Protein AF-A0A929WBA2-F1 (afdb_monomer_lite)

Secondary structure (DSSP, 8-state):
---------------PPP--SHHHHTTS-SSEEEEE-SGGG--SEEEEEEEEETTEEEEEEEEEEEETTEEEEEEEE---SS-TT-SEESS--GGGEEEEEE-TTS-EEEEETTT-PEEE--SSTTB-EEETTSS----BEEEE---STT----EEEEEEEEPSS-EEEEEEEEEEETTEEEEEEE---GGGPPPTTEEPPEEEEEEPPPEEEEEE-TTSEEEE--SS-EEPPTT-EEEEEEEETTTTEEEEEEEESEEPTT--EEEE-SSEEEEEE-

Foldseek 3Di:
DDDDDDDDDDDDDPPPPDPPDVVVVVQFQAFKWAWDFDPVVDDFAKKWWWDDDPPWIWTFFDDWDDFPNATFTDIDTQDDPDDPPPSIRGGDDQRRMWGWDADPVGWIWTARRPQRWTWADDPDAFHTHTDSPNPGTFTWDKDFQDDPDPDPGGIFTWGWDDDPPDIFIWTWWQADPPRGGHTGTHGADPPRHHDPRTHHIIMTGGDRFDKDKDFQAQVQKDKDAAQAKKFADPFKWKWDWDAPPVVRDTDTDTPGGIHHGGGITMMGGHGDMTMIGD

Sequence (278 aa):
MRTLVSILMTILGILSPALSSQAQEADRFPGEFKEIHSIDDFTEGYYIICCQLGEHMAALCTPFKQANNKERGGIENISDKLSISSHRITDPKKNTVWKVERTSDGKFTLQNEQNKVYIATTTEDNSLKGDQTGNKKEMFVLKVYPTGNGQESSFTLQTTISKVKESEDLWLVYHTDKNIKTFVLTTLGKRGRTKRGTHSPRFFKLVAPETNQLTISSVKCATFYSEKAMKLPAGLTAHVGEVDAQHGVVHLKAIGSVIPANTAVIITGEPGTYTLTA

Radius of gyration: 26.75 Å; chains: 1; bounding box: 60×82×83 Å

Structure (mmCIF, N/CA/C/O backbone):
data_AF-A0A929WBA2-F1
#
_entry.id   AF-A0A929WBA2-F1
#
loop_
_atom_site.group_PDB
_atom_site.id
_atom_site.type_symbol
_atom_site.label_atom_id
_atom_site.label_alt_id
_atom_site.label_comp_id
_atom_site.label_asym_id
_atom_site.label_entity_id
_atom_site.label_seq_id
_atom_site.pdbx_PDB_ins_code
_atom_site.Cartn_x
_atom_site.Cartn_y
_atom_site.Cartn_z
_atom_site.occupancy
_atom_site.B_iso_or_equiv
_atom_site.auth_seq_id
_atom_site.auth_comp_id
_atom_site.auth_asym_id
_atom_site.auth_atom_id
_atom_site.pdbx_PDB_model_num
ATOM 1 N N . MET A 1 1 ? -34.076 59.021 23.351 1.00 43.97 1 MET A N 1
ATOM 2 C CA . MET A 1 1 ? -32.935 59.416 22.496 1.00 43.97 1 MET A CA 1
ATOM 3 C C . MET A 1 1 ? -31.880 60.097 23.358 1.00 43.97 1 MET A C 1
ATOM 5 O O . MET A 1 1 ? -32.105 61.228 23.762 1.00 43.97 1 MET A O 1
ATOM 9 N N . ARG A 1 2 ? -30.780 59.406 23.672 1.00 30.47 2 ARG A N 1
ATOM 10 C CA . ARG A 1 2 ? -29.395 59.914 23.627 1.00 30.47 2 ARG A CA 1
ATOM 11 C C . ARG A 1 2 ? -28.452 58.815 24.121 1.00 30.47 2 ARG A C 1
ATOM 13 O O . ARG A 1 2 ? -28.551 58.328 25.238 1.00 30.47 2 ARG A O 1
ATOM 20 N N . THR A 1 3 ? -27.629 58.405 23.175 1.00 38.53 3 THR A N 1
ATOM 21 C CA . THR A 1 3 ? -26.485 57.505 23.204 1.00 38.53 3 THR A CA 1
ATOM 22 C C . THR A 1 3 ? -25.453 57.912 24.250 1.00 38.53 3 THR A C 1
ATOM 24 O O . THR A 1 3 ? -25.179 59.098 24.405 1.00 38.53 3 THR A O 1
ATOM 27 N N . LEU A 1 4 ? -24.803 56.919 24.859 1.00 27.83 4 LEU A N 1
ATOM 28 C CA . LEU A 1 4 ? -23.399 56.998 25.263 1.00 27.83 4 LEU A CA 1
ATOM 29 C C . LEU A 1 4 ? -22.826 55.577 25.267 1.00 27.83 4 LEU A C 1
ATOM 31 O O . LEU A 1 4 ? -22.953 54.817 26.219 1.00 27.83 4 LEU A O 1
ATOM 35 N N . VAL A 1 5 ? -22.285 55.221 24.104 1.00 36.59 5 VAL A N 1
ATOM 36 C CA . VAL A 1 5 ? -21.441 54.055 23.859 1.00 36.59 5 VAL A CA 1
ATOM 37 C C . VAL A 1 5 ? -20.009 54.561 23.859 1.00 36.59 5 VAL A C 1
ATOM 39 O O . VAL A 1 5 ? -19.663 55.372 23.001 1.00 36.59 5 VAL A O 1
ATOM 42 N N . SER A 1 6 ? -19.200 54.081 24.798 1.00 31.92 6 SER A N 1
ATOM 43 C CA . SER A 1 6 ? -17.734 54.156 24.790 1.00 31.92 6 SER A CA 1
ATOM 44 C C . SER A 1 6 ? -17.203 53.555 26.099 1.00 31.92 6 SER A C 1
ATOM 46 O O . SER A 1 6 ? -17.816 53.766 27.134 1.00 31.92 6 SER A O 1
ATOM 48 N N . ILE A 1 7 ? -16.100 52.815 26.222 1.00 33.66 7 ILE A N 1
ATOM 49 C CA . ILE A 1 7 ? -15.016 52.285 25.376 1.00 33.66 7 ILE A CA 1
ATOM 50 C C . ILE A 1 7 ? -14.342 51.229 26.285 1.00 33.66 7 ILE A C 1
ATOM 52 O O . ILE A 1 7 ? -14.142 51.534 27.456 1.00 33.66 7 ILE A O 1
ATOM 56 N N . LEU A 1 8 ? -13.931 50.060 25.778 1.00 24.86 8 LEU A N 1
ATOM 57 C CA . LEU A 1 8 ? -12.565 49.537 25.986 1.00 24.86 8 LEU A CA 1
ATOM 58 C C . LEU A 1 8 ? -12.356 48.266 25.151 1.00 24.86 8 LEU A C 1
ATOM 60 O O . LEU A 1 8 ? -12.898 47.202 25.442 1.00 24.86 8 LEU A O 1
ATOM 64 N N . MET A 1 9 ? -11.538 48.392 24.107 1.00 33.53 9 MET A N 1
ATOM 65 C CA . MET A 1 9 ? -10.777 47.266 23.591 1.00 33.53 9 MET A CA 1
ATOM 66 C C . MET A 1 9 ? -9.722 46.888 24.629 1.00 33.53 9 MET A C 1
ATOM 68 O O . MET A 1 9 ? -8.869 47.712 24.949 1.00 33.53 9 MET A O 1
ATOM 72 N N . THR A 1 10 ? -9.724 45.628 25.053 1.00 30.36 10 THR A N 1
ATOM 73 C CA . THR A 1 10 ? -8.519 44.984 25.575 1.00 30.36 10 THR A CA 1
ATOM 74 C C . THR A 1 10 ? -8.384 43.633 24.895 1.00 30.36 10 THR A C 1
ATOM 76 O O . THR A 1 10 ? -9.148 42.703 25.139 1.00 30.36 10 THR A O 1
ATOM 79 N N . ILE A 1 11 ? -7.412 43.562 23.992 1.00 38.22 11 ILE A N 1
ATOM 80 C CA . ILE A 1 11 ? -6.850 42.328 23.457 1.00 38.22 11 ILE A CA 1
ATOM 81 C C . ILE A 1 11 ? -6.241 41.576 24.645 1.00 38.22 11 ILE A C 1
ATOM 83 O O . ILE A 1 11 ? -5.276 42.054 25.237 1.00 38.22 11 ILE A O 1
ATOM 87 N N . LEU A 1 12 ? -6.786 40.413 25.003 1.00 26.70 12 LEU A N 1
ATOM 88 C CA . LEU A 1 12 ? -6.069 39.440 25.822 1.00 26.70 12 LEU A CA 1
ATOM 89 C C . LEU A 1 12 ? -6.512 38.028 25.443 1.00 26.70 12 LEU A C 1
ATOM 91 O O . LEU A 1 12 ? -7.699 37.748 25.296 1.00 26.70 12 LEU A O 1
ATOM 95 N N . GLY A 1 13 ? -5.516 37.187 25.183 1.00 31.03 13 GLY A N 1
ATOM 96 C CA . GLY A 1 13 ? -5.635 35.963 24.412 1.00 31.03 13 GLY A CA 1
ATOM 97 C C . GLY A 1 13 ? -6.654 34.973 24.954 1.00 31.03 13 GLY A C 1
ATOM 98 O O . GLY A 1 13 ? -6.544 34.490 26.079 1.00 31.03 13 GLY A O 1
ATOM 99 N N . ILE A 1 14 ? -7.545 34.540 24.065 1.00 31.64 14 ILE A N 1
ATOM 100 C CA . ILE A 1 14 ? -7.977 33.150 24.090 1.00 31.64 14 ILE A CA 1
ATOM 101 C C . ILE A 1 14 ? -6.757 32.362 23.614 1.00 31.64 14 ILE A C 1
ATOM 103 O O . ILE A 1 14 ? -6.549 32.151 22.418 1.00 31.64 14 ILE A O 1
ATOM 107 N N . LEU A 1 15 ? -5.902 31.988 24.572 1.00 26.69 15 LEU A N 1
ATOM 108 C CA . LEU A 1 15 ? -5.117 30.772 24.448 1.00 26.69 15 LEU A CA 1
ATOM 109 C C . LEU A 1 15 ? -6.109 29.700 24.010 1.00 26.69 15 LEU A C 1
ATOM 111 O O . LEU A 1 15 ? -6.959 29.275 24.789 1.00 26.69 15 LEU A O 1
ATOM 115 N N . SER A 1 16 ? -6.034 29.324 22.737 1.00 29.11 16 SER A N 1
ATOM 116 C CA . SER A 1 16 ? -6.613 28.069 22.293 1.00 29.11 16 SER A CA 1
ATOM 117 C C . SER A 1 16 ? -6.007 27.000 23.201 1.00 29.11 16 SER A C 1
ATOM 119 O O . SER A 1 16 ? -4.777 26.870 23.205 1.00 29.11 16 SER A O 1
ATOM 121 N N . PRO A 1 17 ? -6.794 26.275 24.016 1.00 34.12 17 PRO A N 1
ATOM 122 C CA . PRO A 1 17 ? -6.273 25.069 24.624 1.00 34.12 17 PRO A CA 1
ATOM 123 C C . PRO A 1 17 ? -5.816 24.182 23.471 1.00 34.12 17 PRO A C 1
ATOM 125 O O . PRO A 1 17 ? -6.528 23.986 22.485 1.00 34.12 17 PRO A O 1
ATOM 128 N N . ALA A 1 18 ? -4.555 23.783 23.557 1.00 30.61 18 ALA A N 1
ATOM 129 C CA . ALA A 1 18 ? -3.805 23.184 22.482 1.00 30.61 18 ALA A CA 1
ATOM 130 C C . ALA A 1 18 ? -4.584 22.039 21.812 1.00 30.61 18 ALA A C 1
ATOM 132 O O . ALA A 1 18 ? -4.854 21.007 22.424 1.00 30.61 18 ALA A O 1
ATOM 133 N N . LEU A 1 19 ? -4.860 22.193 20.514 1.00 33.84 19 LEU A N 1
ATOM 134 C CA . LEU A 1 19 ? -5.028 21.084 19.574 1.00 33.84 19 LEU A CA 1
ATOM 135 C C . LEU A 1 19 ? -3.662 20.389 19.439 1.00 33.84 19 LEU A C 1
ATOM 137 O O . LEU A 1 19 ? -2.968 20.510 18.439 1.00 33.84 19 LEU A O 1
ATOM 141 N N . SER A 1 20 ? -3.217 19.731 20.506 1.00 45.12 20 SER A N 1
ATOM 142 C CA . SER A 1 20 ? -1.900 19.099 20.597 1.00 45.12 20 SER A CA 1
ATOM 143 C C . SER A 1 20 ? -2.030 17.738 21.271 1.00 45.12 20 SER A C 1
ATOM 145 O O . SER A 1 20 ? -1.473 17.493 22.336 1.00 45.12 20 SER A O 1
ATOM 147 N N . SER A 1 21 ? -2.811 16.868 20.634 1.00 32.44 21 SER A N 1
ATOM 148 C CA . SER A 1 21 ? -2.613 15.409 20.641 1.00 32.44 21 SER A CA 1
ATOM 149 C C . SER A 1 21 ? -3.509 14.739 19.592 1.00 32.44 21 SER A C 1
ATOM 151 O O . SER A 1 21 ? -3.053 13.845 18.889 1.00 32.44 21 SER A O 1
ATOM 153 N N . GLN A 1 22 ? -4.738 15.234 19.379 1.00 33.66 22 GLN A N 1
ATOM 154 C CA . GLN A 1 22 ? -5.672 14.653 18.395 1.00 33.66 22 GLN A CA 1
ATOM 155 C C . GLN A 1 22 ? -5.304 14.938 16.930 1.00 33.66 22 GLN A C 1
ATOM 157 O O . GLN A 1 22 ? -5.536 14.099 16.065 1.00 33.66 22 GLN A O 1
ATOM 162 N N . ALA A 1 23 ? -4.666 16.074 16.631 1.00 31.91 23 ALA A N 1
ATOM 163 C CA . ALA A 1 23 ? -4.159 16.346 15.280 1.00 31.91 23 ALA A CA 1
ATOM 164 C C . ALA A 1 23 ? -3.010 15.396 14.878 1.00 31.91 23 ALA A C 1
ATOM 166 O O . ALA A 1 23 ? -2.756 15.208 13.695 1.00 31.91 23 ALA A O 1
ATOM 167 N N . GLN A 1 24 ? -2.347 14.767 15.856 1.00 35.12 24 GLN A N 1
ATOM 168 C CA . GLN A 1 24 ? -1.275 13.795 15.630 1.00 35.12 24 GLN A CA 1
ATOM 169 C C . GLN A 1 24 ? -1.813 12.381 15.342 1.00 35.12 24 GLN A C 1
ATOM 171 O O . GLN A 1 24 ? -1.134 11.593 14.690 1.00 35.12 24 GLN A O 1
ATOM 176 N N . GLU A 1 25 ? -3.040 12.064 15.776 1.00 39.88 25 GLU A N 1
ATOM 177 C CA . GLU A 1 25 ? -3.732 10.819 15.410 1.00 39.88 25 GLU A CA 1
ATOM 178 C C . GLU A 1 25 ? -4.324 10.875 13.992 1.00 39.88 25 GLU A C 1
ATOM 180 O O . GLU A 1 25 ? -4.377 9.848 13.323 1.00 39.88 25 GLU A O 1
ATOM 185 N N . ALA A 1 26 ? -4.693 12.060 13.491 1.00 41.81 26 ALA A N 1
ATOM 186 C CA . ALA A 1 26 ? -5.254 12.238 12.145 1.00 41.81 26 ALA A CA 1
ATOM 187 C C . ALA A 1 26 ? -4.259 11.956 10.998 1.00 41.81 26 ALA A C 1
ATOM 189 O O . ALA A 1 26 ? -4.678 11.709 9.868 1.00 41.81 26 ALA A O 1
ATOM 190 N N . ASP A 1 27 ? -2.952 11.981 11.279 1.00 47.34 27 ASP A N 1
ATOM 191 C CA . ASP A 1 27 ? -1.895 11.653 10.312 1.00 47.34 27 ASP A CA 1
ATOM 192 C C . ASP A 1 27 ? -1.455 10.181 10.360 1.00 47.34 27 ASP A C 1
ATOM 194 O O . ASP A 1 27 ? -0.630 9.756 9.546 1.00 47.34 27 ASP A O 1
ATOM 198 N N . ARG A 1 28 ? -2.007 9.389 11.288 1.00 60.94 28 ARG A N 1
ATOM 199 C CA . ARG A 1 28 ? -1.737 7.954 11.383 1.00 60.94 28 ARG A CA 1
ATOM 200 C C . ARG A 1 28 ? -2.763 7.171 10.583 1.00 60.94 28 ARG A C 1
ATOM 202 O O . ARG A 1 28 ? -3.965 7.405 10.672 1.00 60.94 28 ARG A O 1
ATOM 209 N N . PHE A 1 29 ? -2.280 6.203 9.811 1.00 68.00 29 PHE A N 1
ATOM 210 C CA . PHE A 1 29 ? -3.163 5.269 9.124 1.00 68.00 29 PHE A CA 1
ATOM 211 C C . PHE A 1 29 ? -3.871 4.407 10.173 1.00 68.00 29 PHE A C 1
ATOM 213 O O . PHE A 1 29 ? -3.188 3.762 10.971 1.00 68.00 29 PHE A O 1
ATOM 220 N N . PRO A 1 30 ? -5.215 4.378 10.201 1.00 67.62 30 PRO A N 1
ATOM 221 C CA . PRO A 1 30 ? -5.933 3.515 11.119 1.00 67.62 30 PRO A CA 1
ATOM 222 C C . PRO A 1 30 ? -5.720 2.070 10.665 1.00 67.62 30 PRO A C 1
ATOM 224 O O . PRO A 1 30 ? -6.258 1.661 9.636 1.00 67.62 30 PRO A O 1
ATOM 227 N N . GLY A 1 31 ? -4.917 1.308 11.410 1.00 76.69 31 GLY A N 1
ATOM 228 C CA . GLY A 1 31 ? -4.692 -0.119 11.179 1.00 76.69 31 GLY A CA 1
ATOM 229 C C . GLY A 1 31 ? -3.224 -0.524 11.095 1.00 76.69 31 GLY A C 1
ATOM 230 O O . GLY A 1 31 ? -2.323 0.199 11.513 1.00 76.69 31 GLY A O 1
ATOM 231 N N . GLU A 1 32 ? -2.996 -1.716 10.549 1.00 85.50 32 GLU A N 1
ATOM 232 C CA . GLU A 1 32 ? -1.664 -2.269 10.307 1.00 85.50 32 GLU A CA 1
A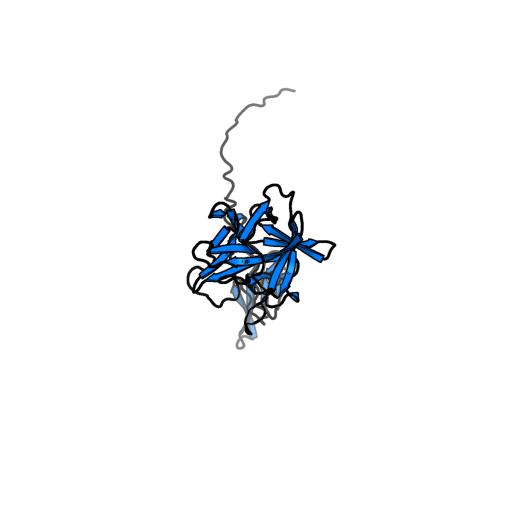TOM 233 C C . GLU A 1 32 ? -1.511 -2.622 8.825 1.00 85.50 32 GLU A C 1
ATOM 235 O O . GLU A 1 32 ? -2.451 -3.081 8.173 1.00 85.50 32 GLU A O 1
ATOM 240 N N . PHE A 1 33 ? -0.318 -2.416 8.275 1.00 89.50 33 PHE A N 1
ATOM 241 C CA . PHE A 1 33 ? -0.008 -2.848 6.919 1.00 89.50 33 PHE A CA 1
ATOM 242 C C . PHE A 1 33 ? 0.498 -4.286 6.960 1.00 89.50 33 PHE A C 1
ATOM 244 O O . PHE A 1 33 ? 1.550 -4.530 7.546 1.00 89.50 33 PHE A O 1
ATOM 251 N N . LYS A 1 34 ? -0.225 -5.224 6.343 1.00 90.62 34 LYS A N 1
ATOM 252 C CA . LYS A 1 34 ? 0.131 -6.651 6.286 1.00 90.62 34 LYS A CA 1
ATOM 253 C C . LYS A 1 34 ? 0.711 -7.015 4.938 1.00 90.62 34 LYS A C 1
ATOM 255 O O . LYS A 1 34 ? 0.200 -6.563 3.917 1.00 90.62 34 LYS A O 1
ATOM 260 N N . GLU A 1 35 ? 1.748 -7.840 4.932 1.00 91.81 35 GLU A N 1
ATOM 261 C CA . GLU A 1 35 ? 2.276 -8.373 3.680 1.00 91.81 35 GLU A CA 1
ATOM 262 C C . GLU A 1 35 ? 1.221 -9.203 2.941 1.00 91.81 35 GLU A C 1
ATOM 264 O O . GLU A 1 35 ? 0.496 -9.989 3.552 1.00 91.81 35 GLU A O 1
ATOM 269 N N . ILE A 1 36 ? 1.153 -9.020 1.625 1.00 91.38 36 ILE A N 1
ATOM 270 C CA . ILE A 1 36 ? 0.365 -9.861 0.728 1.00 91.38 36 ILE A CA 1
ATOM 271 C C . ILE A 1 36 ? 1.281 -10.789 -0.069 1.00 91.38 36 ILE A C 1
ATOM 273 O O . ILE A 1 36 ? 2.385 -10.406 -0.464 1.00 91.38 36 ILE A O 1
ATOM 277 N N . HIS A 1 37 ? 0.808 -12.009 -0.315 1.00 88.56 37 HIS A N 1
ATOM 278 C CA . HIS A 1 37 ? 1.610 -13.075 -0.923 1.00 88.56 37 HIS A CA 1
ATOM 279 C C . HIS A 1 37 ? 1.079 -13.531 -2.288 1.00 88.56 37 HIS A C 1
ATOM 281 O O . HIS A 1 37 ? 1.808 -14.196 -3.021 1.00 88.56 37 HIS A O 1
ATOM 287 N N . SER A 1 38 ? -0.144 -13.138 -2.665 1.00 88.25 38 SER A N 1
ATOM 288 C CA . SER A 1 38 ? -0.726 -13.415 -3.981 1.00 88.25 38 SER A CA 1
ATOM 289 C C . SER A 1 38 ? -0.990 -12.137 -4.778 1.00 88.25 38 SER A C 1
ATOM 291 O O . SER A 1 38 ? -1.274 -11.077 -4.218 1.00 88.25 38 SER A O 1
ATOM 293 N N . ILE A 1 39 ? -0.961 -12.263 -6.108 1.00 90.44 39 ILE A N 1
ATOM 294 C CA . ILE A 1 39 ? -1.448 -11.229 -7.034 1.00 90.44 39 ILE A CA 1
ATOM 295 C C . ILE A 1 39 ? -2.925 -10.916 -6.758 1.00 90.44 39 ILE A C 1
ATOM 297 O O . ILE A 1 39 ? -3.321 -9.757 -6.853 1.00 90.44 39 ILE A O 1
ATOM 301 N N . ASP A 1 40 ? -3.718 -11.920 -6.375 1.00 89.94 40 ASP A N 1
ATOM 302 C CA . ASP A 1 40 ? -5.160 -11.769 -6.136 1.00 89.94 40 ASP A CA 1
ATOM 303 C C . ASP A 1 40 ? -5.473 -10.898 -4.907 1.00 89.94 40 ASP A C 1
ATOM 305 O O . ASP A 1 40 ? -6.523 -10.260 -4.841 1.00 89.94 40 ASP A O 1
ATOM 309 N N . ASP A 1 41 ? -4.538 -10.810 -3.957 1.00 91.06 41 ASP A N 1
ATOM 310 C CA . ASP A 1 41 ? -4.678 -9.983 -2.753 1.00 91.06 41 ASP A CA 1
ATOM 311 C C . ASP A 1 41 ? -4.396 -8.491 -3.025 1.00 91.06 41 ASP A C 1
ATOM 313 O O . ASP A 1 41 ? -4.757 -7.611 -2.221 1.00 91.06 41 ASP A O 1
ATOM 317 N N . PHE A 1 42 ? -3.754 -8.189 -4.162 1.00 93.56 42 PHE A N 1
ATOM 318 C CA . PHE A 1 42 ? -3.444 -6.831 -4.589 1.00 93.56 42 PHE A CA 1
ATOM 319 C C . PHE A 1 42 ? -4.683 -6.18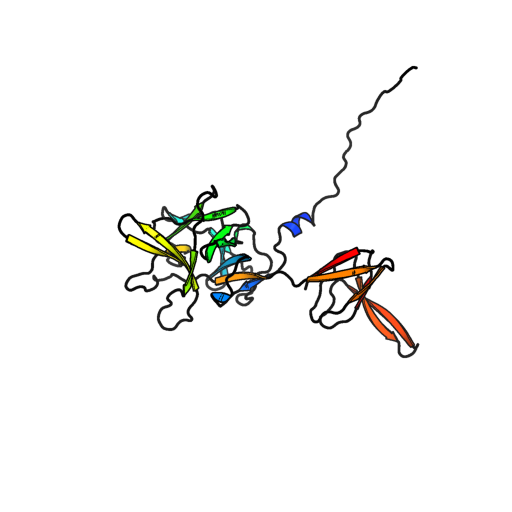2 -5.218 1.00 93.56 42 PHE A C 1
ATOM 321 O O . PHE A 1 42 ? -4.997 -6.332 -6.399 1.00 93.56 42 PHE A O 1
ATOM 328 N N . THR A 1 43 ? -5.383 -5.403 -4.403 1.00 94.06 43 THR A N 1
ATOM 329 C CA . THR A 1 43 ? -6.555 -4.612 -4.799 1.00 94.06 43 THR A CA 1
ATOM 330 C C . THR A 1 43 ? -6.321 -3.125 -4.548 1.00 94.06 43 THR A C 1
ATOM 332 O O . THR A 1 43 ? -5.265 -2.721 -4.069 1.00 94.06 43 THR A O 1
ATOM 335 N N . GLU A 1 44 ? -7.327 -2.296 -4.801 1.00 94.69 44 GLU A N 1
ATOM 336 C CA . GLU A 1 44 ? -7.323 -0.893 -4.378 1.00 94.69 44 GLU A CA 1
ATOM 337 C C . GLU A 1 44 ? -7.128 -0.762 -2.859 1.00 94.69 44 GLU A C 1
ATOM 339 O O . GLU A 1 44 ? -7.535 -1.643 -2.093 1.00 94.69 44 GLU A O 1
ATOM 344 N N . GLY A 1 45 ? -6.479 0.320 -2.431 1.00 94.38 45 GLY A N 1
ATOM 345 C CA . GLY A 1 45 ? -6.174 0.580 -1.024 1.00 94.38 45 GLY A CA 1
ATOM 346 C C . GLY A 1 45 ? -4.856 1.323 -0.827 1.00 94.38 45 GLY A C 1
ATOM 347 O O . GLY A 1 45 ? -4.307 1.904 -1.758 1.00 94.38 45 GLY A O 1
ATOM 348 N N . TYR A 1 46 ? -4.333 1.303 0.396 1.00 95.19 46 TYR A N 1
ATOM 349 C CA . TYR A 1 46 ? -3.045 1.915 0.730 1.00 95.19 46 TYR A CA 1
ATOM 350 C C . TYR A 1 46 ? -1.983 0.839 0.901 1.00 95.19 46 TYR A C 1
ATOM 352 O O . TYR A 1 46 ? -2.238 -0.185 1.532 1.00 95.19 46 TYR A O 1
ATOM 360 N N . TYR A 1 47 ? -0.792 1.083 0.363 1.00 96.19 47 TYR A N 1
ATOM 361 C CA . TYR A 1 47 ? 0.303 0.123 0.364 1.00 96.19 47 TYR A CA 1
ATOM 362 C C . TYR A 1 47 ? 1.628 0.742 0.786 1.00 96.19 47 TYR A C 1
ATOM 364 O O . TYR A 1 47 ? 1.888 1.918 0.543 1.00 96.19 47 TYR A O 1
ATOM 372 N N . ILE A 1 48 ? 2.503 -0.090 1.338 1.00 94.81 48 ILE A N 1
ATOM 373 C CA . ILE A 1 48 ? 3.932 0.178 1.469 1.00 94.81 48 ILE A CA 1
ATOM 374 C C . ILE A 1 48 ? 4.660 -0.836 0.591 1.00 94.81 48 ILE A C 1
ATOM 376 O O . ILE A 1 48 ? 4.366 -2.033 0.619 1.00 94.81 48 ILE A O 1
ATOM 380 N N . ILE A 1 49 ? 5.601 -0.345 -0.211 1.00 95.88 49 ILE A N 1
ATOM 381 C CA . ILE A 1 49 ? 6.390 -1.153 -1.140 1.00 95.88 49 ILE A CA 1
ATOM 382 C C . ILE A 1 49 ? 7.791 -1.282 -0.558 1.00 95.88 49 ILE A C 1
ATOM 384 O O . ILE A 1 49 ? 8.501 -0.285 -0.430 1.00 95.88 49 ILE A O 1
ATOM 388 N N . CYS A 1 50 ? 8.182 -2.499 -0.202 1.00 92.25 50 CYS A N 1
ATOM 389 C CA . CYS A 1 50 ? 9.366 -2.765 0.604 1.00 92.25 50 CYS A CA 1
ATOM 390 C C . CYS A 1 50 ? 10.367 -3.680 -0.101 1.00 92.25 50 CYS A C 1
ATOM 392 O O . CYS A 1 50 ? 10.018 -4.470 -0.973 1.00 92.25 50 CYS A O 1
ATOM 394 N N . CYS A 1 51 ? 11.620 -3.633 0.338 1.00 88.69 51 CYS A N 1
ATOM 395 C CA . CYS A 1 51 ? 12.614 -4.666 0.077 1.00 88.69 51 CYS A CA 1
ATOM 396 C C . CYS A 1 51 ? 13.352 -4.991 1.377 1.00 88.69 51 CYS A C 1
ATOM 398 O O . CYS A 1 51 ? 13.758 -4.085 2.108 1.00 88.69 51 CYS A O 1
ATOM 400 N N . GLN A 1 52 ? 13.545 -6.283 1.651 1.00 83.25 52 GLN A N 1
ATOM 401 C CA . GLN A 1 52 ? 14.397 -6.733 2.750 1.00 83.25 52 GLN A CA 1
ATOM 402 C C . GLN A 1 52 ? 15.865 -6.668 2.309 1.00 83.25 52 GLN A C 1
ATOM 404 O O . GLN A 1 52 ? 16.222 -7.183 1.251 1.00 83.25 52 GLN A O 1
ATOM 409 N N . LEU A 1 53 ? 16.716 -6.043 3.117 1.00 75.31 53 LEU A N 1
ATOM 410 C CA . LEU A 1 53 ? 18.145 -5.848 2.881 1.00 75.31 53 LEU A CA 1
ATOM 411 C C . LEU A 1 53 ? 18.918 -6.313 4.116 1.00 75.31 53 LEU A C 1
ATOM 413 O O . LEU A 1 53 ? 19.278 -5.518 4.984 1.00 75.31 53 LEU A O 1
ATOM 417 N N . GLY A 1 54 ? 19.143 -7.624 4.210 1.00 74.69 54 GLY A N 1
ATOM 418 C CA . GLY A 1 54 ? 19.709 -8.223 5.418 1.00 74.69 54 GLY A CA 1
ATOM 419 C C . GLY A 1 54 ? 18.782 -7.989 6.611 1.00 74.69 54 GLY A C 1
ATOM 420 O O . GLY A 1 54 ? 17.640 -8.441 6.597 1.00 74.69 54 GLY A O 1
ATOM 421 N N . GLU A 1 55 ? 19.259 -7.253 7.613 1.00 72.50 55 GLU A N 1
ATOM 422 C CA . GLU A 1 55 ? 18.512 -6.956 8.845 1.00 72.50 55 GLU A CA 1
ATOM 423 C C . GLU A 1 55 ? 17.564 -5.753 8.730 1.00 72.50 55 GLU A C 1
ATOM 425 O O . GLU A 1 55 ? 16.754 -5.525 9.627 1.00 72.50 55 GLU A O 1
ATOM 430 N N . HIS A 1 56 ? 17.633 -4.993 7.633 1.00 76.38 56 HIS A N 1
ATOM 431 C CA . HIS A 1 56 ? 16.837 -3.782 7.451 1.00 76.38 56 HIS A CA 1
ATOM 432 C C . HIS A 1 56 ? 15.760 -3.953 6.385 1.00 76.38 56 HIS A C 1
ATOM 434 O O . HIS A 1 56 ? 15.963 -4.640 5.384 1.00 76.38 56 HIS A O 1
ATOM 440 N N . MET A 1 57 ? 14.635 -3.265 6.563 1.00 85.50 57 MET A N 1
ATOM 441 C CA . MET A 1 57 ? 13.614 -3.126 5.531 1.00 85.50 57 MET A CA 1
ATOM 442 C C . MET A 1 57 ? 13.617 -1.695 4.990 1.00 85.50 57 MET A C 1
ATOM 444 O O . MET A 1 57 ? 13.474 -0.731 5.747 1.00 85.50 57 MET A O 1
ATOM 448 N N . ALA A 1 58 ? 13.789 -1.568 3.675 1.00 89.00 58 ALA A N 1
ATOM 449 C CA . ALA A 1 58 ? 13.733 -0.296 2.968 1.00 89.00 58 ALA A CA 1
ATOM 450 C C . ALA A 1 58 ? 12.390 -0.162 2.250 1.00 89.00 58 ALA A C 1
ATOM 452 O O . ALA A 1 58 ? 12.010 -1.053 1.489 1.00 89.00 58 ALA A O 1
ATOM 453 N N . ALA A 1 59 ? 11.700 0.956 2.457 1.00 93.69 59 ALA A N 1
ATOM 454 C CA . ALA A 1 59 ? 10.457 1.291 1.777 1.00 93.69 59 ALA A CA 1
ATOM 455 C C . ALA A 1 59 ? 10.697 2.300 0.649 1.00 93.69 59 ALA A C 1
ATOM 457 O O . ALA A 1 59 ? 11.495 3.232 0.795 1.00 93.69 59 ALA A O 1
ATOM 458 N N . LEU A 1 60 ? 9.990 2.126 -0.469 1.00 96.06 60 LEU A N 1
ATOM 459 C CA . LEU A 1 60 ? 9.932 3.107 -1.546 1.00 96.06 60 LEU A CA 1
ATOM 460 C C . LEU A 1 60 ? 9.247 4.366 -1.021 1.00 96.06 60 LEU A C 1
ATOM 462 O O . LEU A 1 60 ? 8.108 4.314 -0.554 1.00 96.06 60 LEU A O 1
ATOM 466 N N . CYS A 1 61 ? 9.922 5.501 -1.147 1.00 94.56 61 CYS A N 1
ATOM 467 C CA . CYS A 1 61 ? 9.408 6.768 -0.660 1.00 94.56 61 CYS A CA 1
ATOM 468 C C . CYS A 1 61 ? 9.642 7.915 -1.640 1.00 94.56 61 CYS A C 1
ATOM 470 O O . CYS A 1 61 ? 10.360 7.799 -2.638 1.00 94.56 61 CYS A O 1
ATOM 472 N N . THR A 1 62 ? 9.039 9.051 -1.307 1.00 90.88 62 THR A N 1
ATOM 473 C CA . THR A 1 62 ? 9.384 10.353 -1.881 1.00 90.88 62 THR A CA 1
ATOM 474 C C . THR A 1 62 ? 10.185 11.202 -0.880 1.00 90.88 62 THR A C 1
ATOM 476 O O . THR A 1 62 ? 10.000 11.030 0.330 1.00 90.88 62 THR A O 1
ATOM 479 N N . PRO A 1 63 ? 11.014 12.159 -1.340 1.00 90.44 63 PRO A N 1
ATOM 480 C CA . PRO A 1 63 ? 11.257 12.525 -2.739 1.00 90.44 63 PRO A CA 1
ATOM 481 C C . PRO A 1 63 ? 12.073 11.475 -3.504 1.00 90.44 63 PRO A C 1
ATOM 483 O O . PRO A 1 63 ? 12.867 10.733 -2.923 1.00 90.44 63 PRO A O 1
ATOM 486 N N . PHE A 1 64 ? 11.876 11.437 -4.824 1.00 89.31 64 PHE A N 1
ATOM 487 C CA . PHE A 1 64 ? 12.756 10.708 -5.735 1.00 89.31 64 PHE A CA 1
ATOM 488 C C . PHE A 1 64 ? 14.160 11.331 -5.702 1.00 89.31 64 PHE A C 1
ATOM 490 O O . PHE A 1 64 ? 14.320 12.522 -5.425 1.00 89.31 64 PHE A O 1
ATOM 497 N N . LYS A 1 65 ? 15.195 10.517 -5.923 1.00 87.44 65 LYS A N 1
ATOM 498 C CA . LYS A 1 65 ? 16.601 10.922 -5.768 1.00 87.44 65 LYS A CA 1
ATOM 499 C C . LYS A 1 65 ? 17.340 10.831 -7.097 1.00 87.44 65 LYS A C 1
ATOM 501 O O . LYS A 1 65 ? 17.141 9.887 -7.858 1.00 87.44 65 LYS A O 1
ATOM 506 N N . GLN A 1 66 ? 18.241 11.778 -7.347 1.00 84.00 66 GLN A N 1
ATOM 507 C CA . GLN A 1 66 ? 19.187 11.705 -8.460 1.00 84.00 66 GLN A CA 1
ATOM 508 C C . GLN A 1 66 ? 20.377 10.821 -8.075 1.00 84.00 66 GLN A C 1
ATOM 510 O O . GLN A 1 66 ? 21.039 11.067 -7.068 1.00 84.00 66 GLN A O 1
ATOM 515 N N . ALA A 1 67 ? 20.662 9.801 -8.880 1.00 78.94 67 ALA A N 1
ATOM 516 C CA . ALA A 1 67 ? 21.841 8.955 -8.746 1.00 78.94 67 ALA A CA 1
ATOM 517 C C . ALA A 1 67 ? 22.354 8.548 -10.133 1.00 78.94 67 ALA A C 1
ATOM 519 O O . ALA A 1 67 ? 21.598 8.038 -10.960 1.00 78.94 67 ALA A O 1
ATOM 520 N N . ASN A 1 68 ? 23.650 8.754 -10.389 1.00 78.44 68 ASN A N 1
ATOM 521 C CA . ASN A 1 68 ? 24.295 8.480 -11.683 1.00 78.44 68 ASN A CA 1
ATOM 522 C C . ASN A 1 68 ? 23.555 9.120 -12.877 1.00 78.44 68 ASN A C 1
ATOM 524 O O . ASN A 1 68 ? 23.262 8.443 -13.862 1.00 78.44 68 ASN A O 1
ATOM 528 N N . ASN A 1 69 ? 23.236 10.417 -12.770 1.00 83.06 69 ASN A N 1
ATOM 529 C CA . ASN A 1 69 ? 22.528 11.220 -13.785 1.00 83.06 69 ASN A CA 1
ATOM 530 C C . ASN A 1 69 ? 21.119 10.730 -14.140 1.00 83.06 69 ASN A C 1
ATOM 532 O O . ASN A 1 69 ? 20.592 11.062 -15.200 1.00 83.06 69 ASN A O 1
ATOM 536 N N . LYS A 1 70 ? 20.512 9.925 -13.269 1.00 87.00 70 LYS A N 1
ATOM 537 C CA . LYS A 1 70 ? 19.153 9.446 -13.452 1.00 87.00 70 LYS A CA 1
ATOM 538 C C . LYS A 1 70 ? 18.376 9.548 -12.154 1.00 87.00 70 LYS A C 1
ATOM 540 O O . LYS A 1 70 ? 18.904 9.319 -11.068 1.00 87.00 70 LYS A O 1
ATOM 545 N N . GLU A 1 71 ? 17.087 9.806 -12.283 1.00 89.81 71 GLU A N 1
ATOM 546 C CA . GLU A 1 71 ? 16.184 9.774 -11.145 1.00 89.81 71 GLU A CA 1
ATOM 547 C C . GLU A 1 71 ? 15.807 8.325 -10.787 1.00 89.81 71 GLU A C 1
ATOM 549 O O . GLU A 1 71 ? 15.755 7.417 -11.636 1.00 89.81 71 GLU A O 1
ATOM 554 N N . ARG A 1 72 ? 15.646 8.104 -9.487 1.00 91.44 72 ARG A N 1
ATOM 555 C CA . ARG A 1 72 ? 15.448 6.814 -8.836 1.00 91.44 72 ARG A CA 1
ATOM 556 C C . ARG A 1 72 ? 14.475 6.967 -7.672 1.00 91.44 72 ARG A C 1
ATOM 558 O O . ARG A 1 72 ? 14.305 8.068 -7.147 1.00 91.44 72 ARG A O 1
ATOM 565 N N . GLY A 1 73 ? 13.917 5.851 -7.201 1.00 91.69 73 GLY A N 1
ATOM 566 C CA . GLY A 1 73 ? 13.104 5.841 -5.987 1.00 91.69 73 GLY A CA 1
ATOM 567 C C . GLY A 1 73 ? 13.838 6.436 -4.786 1.00 91.69 73 GLY A C 1
ATOM 568 O O . GLY A 1 73 ? 15.046 6.234 -4.607 1.00 91.69 73 GLY A O 1
ATOM 569 N N . GLY A 1 74 ? 13.108 7.170 -3.949 1.00 92.31 74 GLY A N 1
ATOM 570 C CA . GLY A 1 74 ? 13.552 7.428 -2.588 1.00 92.31 74 GLY A CA 1
ATOM 571 C C . GLY A 1 74 ? 13.534 6.126 -1.787 1.00 92.31 74 GLY A C 1
ATOM 572 O O . GLY A 1 74 ? 12.753 5.216 -2.076 1.00 92.31 74 GLY A O 1
ATOM 573 N N . ILE A 1 75 ? 14.411 6.038 -0.790 1.00 92.25 75 ILE A N 1
ATOM 574 C CA . ILE A 1 75 ? 14.408 4.947 0.185 1.00 92.25 75 ILE A CA 1
ATOM 575 C C . ILE A 1 75 ? 14.304 5.531 1.586 1.00 92.25 75 ILE A C 1
ATOM 577 O O . ILE A 1 75 ? 14.999 6.502 1.903 1.00 92.25 75 ILE A O 1
ATOM 581 N N . GLU A 1 76 ? 13.456 4.908 2.391 1.00 90.44 76 GLU A N 1
ATOM 582 C CA . GLU A 1 76 ? 13.296 5.161 3.817 1.00 90.44 76 GLU A CA 1
ATOM 583 C C . GLU A 1 76 ? 13.498 3.842 4.565 1.00 90.44 76 GLU A C 1
ATOM 585 O O . GLU A 1 76 ? 12.928 2.820 4.178 1.00 90.44 76 GLU A O 1
ATOM 590 N N . ASN A 1 77 ? 14.298 3.844 5.629 1.00 87.50 77 ASN A N 1
ATOM 591 C CA . ASN A 1 77 ? 14.416 2.671 6.490 1.00 87.50 77 ASN A CA 1
ATOM 592 C C . ASN A 1 77 ? 13.223 2.654 7.447 1.00 87.50 77 ASN A C 1
ATOM 594 O O . ASN A 1 77 ? 12.994 3.633 8.153 1.00 87.50 77 ASN A O 1
ATOM 598 N N . ILE A 1 78 ? 12.471 1.555 7.461 1.00 80.38 78 ILE A N 1
ATOM 599 C CA . ILE A 1 78 ? 11.240 1.428 8.263 1.00 80.38 78 ILE A CA 1
ATOM 600 C C . ILE A 1 78 ? 11.360 0.407 9.403 1.00 80.38 78 ILE A C 1
ATOM 602 O O . ILE A 1 78 ? 10.391 0.155 10.109 1.00 80.38 78 ILE A O 1
ATOM 606 N N . SER A 1 79 ? 12.543 -0.179 9.597 1.00 67.31 79 SER A N 1
ATOM 607 C CA . SER A 1 79 ? 12.830 -1.104 10.694 1.00 67.31 79 SER A CA 1
ATOM 608 C C . SER A 1 79 ? 13.806 -0.470 11.690 1.00 67.31 79 SER A C 1
ATOM 610 O O . SER A 1 79 ? 15.018 -0.483 11.452 1.00 67.31 79 SER A O 1
ATOM 612 N N . ASP A 1 80 ? 13.296 0.030 12.812 1.00 53.44 80 ASP A N 1
ATOM 613 C CA . ASP A 1 80 ? 14.106 0.286 14.002 1.00 53.44 80 ASP A CA 1
ATOM 614 C C . ASP A 1 80 ? 14.137 -1.001 14.835 1.00 53.44 80 ASP A C 1
ATOM 616 O O . ASP A 1 80 ? 13.098 -1.487 15.259 1.00 53.44 80 ASP A O 1
ATOM 620 N N . LYS A 1 81 ? 15.335 -1.588 14.980 1.00 49.62 81 LYS A N 1
ATOM 621 C CA . LYS A 1 81 ? 15.721 -2.701 15.878 1.00 49.62 81 LYS A CA 1
ATOM 622 C C . LYS A 1 81 ? 14.612 -3.719 16.231 1.00 49.62 81 LYS A C 1
ATOM 624 O O . LYS A 1 81 ? 13.820 -3.486 17.132 1.00 49.62 81 LYS A O 1
ATOM 629 N N . LEU A 1 82 ? 14.701 -4.916 15.634 1.00 41.62 82 LEU A N 1
ATOM 630 C CA . LEU A 1 82 ? 13.862 -6.106 15.892 1.00 41.62 82 LEU A CA 1
ATOM 631 C C . LEU A 1 82 ? 12.398 -5.908 15.465 1.00 41.62 82 LEU A C 1
ATOM 633 O O . LEU A 1 82 ? 11.521 -5.602 16.261 1.00 41.62 82 LEU A O 1
ATOM 637 N N . SER A 1 83 ? 12.054 -6.165 14.205 1.00 45.34 83 SER A N 1
ATOM 638 C CA . SER A 1 83 ? 11.583 -7.516 13.877 1.00 45.34 83 SER A CA 1
ATOM 639 C C . SER A 1 83 ? 11.637 -7.770 12.366 1.00 45.34 83 SER A C 1
ATOM 641 O O . SER A 1 83 ? 10.832 -7.266 11.593 1.00 45.34 83 SER A O 1
ATOM 643 N N . ILE A 1 84 ? 12.572 -8.633 11.958 1.00 48.34 84 ILE A N 1
ATOM 644 C CA . ILE A 1 84 ? 12.724 -9.181 10.594 1.00 48.34 84 ILE A CA 1
ATOM 645 C C . ILE A 1 84 ? 11.509 -10.063 10.198 1.00 48.34 84 ILE A C 1
ATOM 647 O O . ILE A 1 84 ? 11.368 -10.469 9.048 1.00 48.34 84 ILE A O 1
ATOM 651 N N . SER A 1 85 ? 10.600 -10.333 11.141 1.00 53.72 85 SER A N 1
ATOM 652 C CA . SER A 1 85 ? 9.553 -11.354 11.057 1.00 53.72 85 SER A CA 1
ATOM 653 C C . SER A 1 85 ? 8.118 -10.839 11.156 1.00 53.72 85 SER A C 1
ATOM 655 O O . SER A 1 85 ? 7.198 -11.652 11.128 1.00 53.72 85 SER A O 1
ATOM 657 N N . SER A 1 86 ? 7.873 -9.534 11.311 1.00 59.62 86 SER A N 1
ATOM 658 C CA . SER A 1 86 ? 6.530 -9.104 11.721 1.00 59.62 86 SER A CA 1
ATOM 659 C C . SER A 1 86 ? 5.457 -9.308 10.644 1.00 59.62 86 SER A C 1
ATOM 661 O O . SER A 1 86 ? 4.284 -9.323 11.001 1.00 59.62 86 SER A O 1
ATOM 663 N N . HIS A 1 87 ? 5.806 -9.451 9.351 1.00 74.62 87 HIS A N 1
ATOM 664 C CA . HIS A 1 87 ? 4.853 -9.399 8.218 1.00 74.62 87 HIS A CA 1
ATOM 665 C C . HIS A 1 87 ? 3.854 -8.220 8.332 1.00 74.62 87 HIS A C 1
ATOM 667 O O . HIS A 1 87 ? 2.784 -8.233 7.723 1.00 74.62 87 HIS A O 1
ATOM 673 N N . ARG A 1 88 ? 4.198 -7.207 9.144 1.00 82.19 88 ARG A N 1
ATOM 674 C CA . ARG A 1 88 ? 3.314 -6.162 9.668 1.00 82.19 88 ARG A CA 1
ATOM 675 C C . ARG A 1 88 ? 4.098 -4.879 9.911 1.00 82.19 88 ARG A C 1
ATOM 677 O O . ARG A 1 88 ? 5.196 -4.923 10.466 1.00 82.19 88 ARG A O 1
ATOM 684 N N . ILE A 1 89 ? 3.513 -3.743 9.551 1.00 83.75 89 ILE A N 1
ATOM 685 C CA . ILE A 1 89 ? 4.056 -2.401 9.803 1.00 83.75 89 ILE A CA 1
ATOM 686 C C . ILE A 1 89 ? 2.955 -1.566 10.473 1.00 83.75 89 ILE A C 1
ATOM 688 O O . ILE A 1 89 ? 1.865 -1.438 9.915 1.00 83.75 89 ILE A O 1
ATOM 692 N N . THR A 1 90 ? 3.227 -1.020 11.664 1.00 78.19 90 THR A N 1
ATOM 693 C CA . THR A 1 90 ? 2.200 -0.422 12.548 1.00 78.19 90 THR A CA 1
ATOM 694 C C . THR A 1 90 ? 2.325 1.089 12.788 1.00 78.19 90 THR A C 1
ATOM 696 O O . THR A 1 90 ? 1.535 1.636 13.544 1.00 78.19 90 THR A O 1
ATOM 699 N N . ASP A 1 91 ? 3.273 1.790 12.160 1.00 78.81 91 ASP A N 1
ATOM 700 C CA . ASP A 1 91 ? 3.363 3.268 12.209 1.00 78.81 91 ASP A CA 1
ATOM 701 C C . ASP A 1 91 ? 4.207 3.791 11.027 1.00 78.81 91 ASP A C 1
ATOM 703 O O . ASP A 1 91 ? 5.354 4.210 11.205 1.00 78.81 91 ASP A O 1
ATOM 707 N N . PRO A 1 92 ? 3.736 3.663 9.772 1.00 85.12 92 PRO A N 1
ATOM 708 C CA . PRO A 1 92 ? 4.545 4.056 8.627 1.00 85.12 92 PRO A CA 1
ATOM 709 C C . PRO A 1 92 ? 4.618 5.573 8.473 1.00 85.12 92 PRO A C 1
ATOM 711 O O . PRO A 1 92 ? 3.641 6.295 8.673 1.00 85.12 92 PRO A O 1
ATOM 714 N N . LYS A 1 93 ? 5.769 6.063 8.006 1.00 87.44 93 LYS A N 1
ATOM 715 C CA . LYS A 1 93 ? 5.901 7.460 7.584 1.00 87.44 93 LYS A CA 1
ATOM 716 C C . LYS A 1 93 ? 5.023 7.713 6.355 1.00 87.44 93 LYS A C 1
ATOM 718 O O . LYS A 1 93 ? 5.043 6.945 5.400 1.00 87.44 93 LYS A O 1
ATOM 723 N N . LYS A 1 94 ? 4.291 8.827 6.334 1.00 89.31 94 LYS A N 1
ATOM 724 C CA . LYS A 1 94 ? 3.339 9.157 5.254 1.00 89.31 94 LYS A CA 1
ATOM 725 C C . LYS A 1 94 ? 3.974 9.165 3.853 1.00 89.31 94 LYS A C 1
ATOM 727 O O . LYS A 1 94 ? 3.325 8.771 2.889 1.00 89.31 94 LYS A O 1
ATOM 732 N N . ASN A 1 95 ? 5.251 9.546 3.729 1.00 92.06 95 ASN A N 1
ATOM 733 C CA . ASN A 1 95 ? 5.995 9.521 2.462 1.00 92.06 95 ASN A CA 1
ATOM 734 C C . ASN A 1 95 ? 6.341 8.117 1.943 1.00 92.06 95 ASN A C 1
ATOM 736 O O . ASN A 1 95 ? 6.829 8.028 0.815 1.00 92.06 95 ASN A O 1
ATOM 740 N N . THR A 1 96 ? 6.138 7.047 2.714 1.00 93.81 96 THR A N 1
ATOM 741 C CA . THR A 1 96 ? 6.343 5.656 2.268 1.00 93.81 96 THR A CA 1
ATOM 742 C C . THR A 1 96 ? 5.045 4.972 1.850 1.00 93.81 96 THR A C 1
ATOM 744 O O . THR A 1 96 ? 5.087 3.863 1.316 1.00 93.81 96 THR A O 1
ATOM 747 N N . VAL A 1 97 ? 3.899 5.624 2.072 1.00 94.62 97 VAL A N 1
ATOM 748 C CA . VAL A 1 97 ? 2.583 5.068 1.768 1.00 94.62 97 VAL A CA 1
ATOM 749 C C . VAL A 1 97 ? 2.111 5.512 0.390 1.00 94.62 97 VAL A C 1
ATOM 751 O O . VAL A 1 97 ? 2.189 6.686 0.022 1.00 94.62 97 VAL A O 1
ATOM 754 N N . TRP A 1 98 ? 1.597 4.549 -0.365 1.00 96.69 98 TRP A N 1
ATOM 755 C CA . TRP A 1 98 ? 1.119 4.698 -1.729 1.00 96.69 98 TRP A CA 1
ATOM 756 C C . TRP A 1 98 ? -0.353 4.311 -1.801 1.00 96.69 98 TRP A C 1
ATOM 758 O O . TRP A 1 98 ? -0.719 3.172 -1.515 1.00 96.69 98 TRP A O 1
ATOM 768 N N . LYS A 1 99 ? -1.201 5.252 -2.202 1.00 95.75 99 LYS A N 1
ATOM 769 C CA . LYS A 1 99 ? -2.581 4.984 -2.585 1.00 95.75 99 LYS A CA 1
ATOM 770 C C . LYS A 1 99 ? -2.586 4.292 -3.948 1.00 95.75 99 LYS A C 1
ATOM 772 O O . LYS A 1 99 ? -2.049 4.819 -4.923 1.00 95.75 99 LYS A O 1
ATOM 777 N N . VAL A 1 100 ? -3.176 3.106 -3.987 1.00 96.69 100 VAL A N 1
ATOM 778 C CA . VAL A 1 100 ? -3.364 2.270 -5.169 1.00 96.69 100 VAL A CA 1
ATOM 779 C C . VAL A 1 100 ? -4.826 2.350 -5.581 1.00 96.69 100 VAL A C 1
ATOM 781 O O . VAL A 1 100 ? -5.716 2.013 -4.799 1.00 96.69 100 VAL A O 1
ATOM 784 N N . GLU A 1 101 ? -5.062 2.762 -6.819 1.00 95.75 101 GLU A N 1
ATOM 785 C CA . GLU A 1 101 ? -6.395 2.838 -7.426 1.00 95.75 101 GLU A CA 1
ATOM 786 C C . GLU A 1 101 ? -6.421 2.033 -8.720 1.00 95.75 101 GLU A C 1
ATOM 788 O O . GLU A 1 101 ? -5.406 1.957 -9.424 1.00 95.75 101 GLU A O 1
ATOM 793 N N . ARG A 1 102 ? -7.572 1.435 -9.033 1.00 94.62 102 ARG A N 1
ATOM 794 C CA . ARG A 1 102 ? -7.775 0.655 -10.245 1.00 94.62 102 ARG A CA 1
ATOM 795 C C . ARG A 1 102 ? -8.436 1.525 -11.305 1.00 94.62 102 ARG A C 1
ATOM 797 O O . ARG A 1 102 ? -9.412 2.229 -11.062 1.00 94.62 102 ARG A O 1
ATOM 804 N N . THR A 1 103 ? -7.896 1.487 -12.510 1.00 91.94 103 THR A N 1
ATOM 805 C CA . THR A 1 103 ? -8.463 2.172 -13.670 1.00 91.94 103 THR A CA 1
ATOM 806 C C . THR A 1 103 ? -9.585 1.340 -14.291 1.00 91.94 103 THR A C 1
ATOM 808 O O . THR A 1 103 ? -9.715 0.140 -14.041 1.00 91.94 103 THR A O 1
ATOM 811 N N . SER A 1 104 ? -10.396 1.964 -15.147 1.00 91.00 104 SER A N 1
ATOM 812 C CA . SER A 1 104 ? -11.498 1.289 -15.848 1.00 91.00 104 SER A CA 1
ATOM 813 C C . SER A 1 104 ? -11.041 0.148 -16.766 1.00 91.00 104 SER A C 1
ATOM 815 O O . SER A 1 104 ? -11.799 -0.791 -16.985 1.00 91.00 104 SER A O 1
ATOM 817 N N . ASP A 1 105 ? -9.802 0.192 -17.268 1.00 91.31 105 ASP A N 1
ATOM 818 C CA . ASP A 1 105 ? -9.167 -0.885 -18.039 1.00 91.31 105 ASP A CA 1
ATOM 819 C C . ASP A 1 105 ? -8.473 -1.940 -17.153 1.00 91.31 105 ASP A C 1
ATOM 821 O O . ASP A 1 105 ? -7.762 -2.813 -17.648 1.00 91.31 105 ASP A O 1
ATOM 825 N N . GLY A 1 106 ? -8.687 -1.881 -15.837 1.00 91.50 106 GLY A N 1
ATOM 826 C CA . GLY A 1 106 ? -8.256 -2.891 -14.878 1.00 91.50 106 GLY A CA 1
ATOM 827 C C . GLY A 1 106 ? -6.798 -2.791 -14.426 1.00 91.50 106 GLY A C 1
ATOM 828 O O . GLY A 1 106 ? -6.371 -3.670 -13.675 1.00 91.50 106 GLY A O 1
ATOM 829 N N . LYS A 1 107 ? -6.061 -1.755 -14.847 1.00 95.50 107 LYS A N 1
ATOM 830 C CA . LYS A 1 107 ? -4.682 -1.455 -14.424 1.00 95.50 107 LYS A CA 1
ATOM 831 C C . LYS A 1 107 ? -4.661 -0.681 -13.103 1.00 95.50 107 LYS A C 1
ATOM 833 O O . LY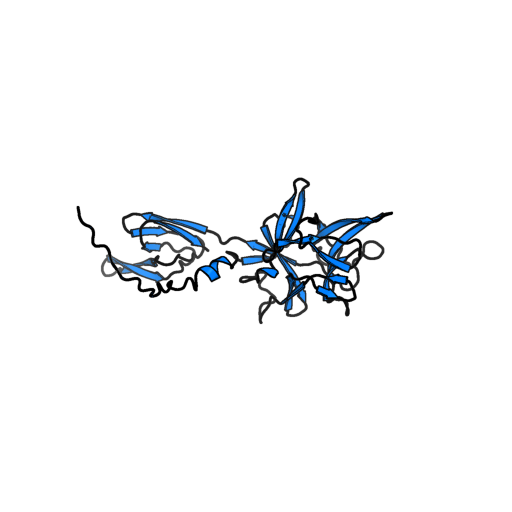S A 1 107 ? -5.701 -0.285 -12.590 1.00 95.50 107 LYS A O 1
ATOM 838 N N . PHE A 1 108 ? -3.473 -0.459 -12.552 1.00 96.38 108 PHE A N 1
ATOM 839 C CA . PHE A 1 108 ? -3.270 0.217 -11.274 1.00 96.38 108 PHE A CA 1
ATOM 840 C C . PHE A 1 108 ? -2.452 1.493 -11.421 1.00 96.38 108 PHE A C 1
ATOM 842 O O . PHE A 1 108 ? -1.446 1.518 -12.128 1.00 96.38 108 PHE A O 1
ATOM 849 N N . THR A 1 109 ? -2.840 2.533 -10.694 1.00 95.62 109 THR A N 1
ATOM 850 C CA . THR A 1 109 ? -2.048 3.757 -10.521 1.00 95.62 109 THR A CA 1
ATOM 851 C C . THR A 1 109 ? -1.595 3.881 -9.076 1.00 95.62 109 THR A C 1
ATOM 853 O O . THR A 1 109 ? -2.327 3.491 -8.168 1.00 95.62 109 THR A O 1
ATOM 856 N N . LEU A 1 110 ? -0.400 4.433 -8.864 1.00 96.50 110 LEU A N 1
ATOM 857 C CA . LEU A 1 110 ? 0.201 4.588 -7.542 1.00 96.50 110 LEU A CA 1
ATOM 858 C C . LEU A 1 110 ? 0.480 6.059 -7.261 1.00 96.50 110 LEU A C 1
ATOM 860 O O . LEU A 1 110 ? 1.288 6.671 -7.962 1.00 96.50 110 LEU A O 1
ATOM 864 N N . GLN A 1 111 ? -0.153 6.596 -6.220 1.00 95.25 111 GLN A N 1
ATOM 865 C CA . GLN A 1 111 ? 0.022 7.970 -5.759 1.00 95.25 111 GLN A CA 1
ATOM 866 C C . GLN A 1 111 ? 0.600 7.988 -4.345 1.00 95.25 111 GLN A C 1
ATOM 868 O O . GLN A 1 111 ? 0.060 7.350 -3.448 1.00 95.25 111 GLN A O 1
ATOM 873 N N . ASN A 1 112 ? 1.677 8.730 -4.112 1.00 95.00 112 ASN A N 1
ATOM 874 C CA . ASN A 1 112 ? 2.227 8.880 -2.771 1.00 95.00 112 ASN A CA 1
ATOM 875 C C . ASN A 1 112 ? 1.280 9.687 -1.870 1.00 95.00 112 ASN A C 1
ATOM 877 O O . ASN A 1 112 ? 0.781 10.741 -2.266 1.00 95.00 112 ASN A O 1
ATOM 881 N N . GLU A 1 113 ? 1.063 9.228 -0.640 1.00 92.62 113 GLU A N 1
ATOM 882 C CA . GLU A 1 113 ? 0.051 9.817 0.235 1.00 92.62 113 GLU A CA 1
ATOM 883 C C . GLU A 1 113 ? 0.465 11.179 0.808 1.00 92.62 113 GLU A C 1
ATOM 885 O O . GLU A 1 113 ? -0.397 12.031 1.033 1.00 92.62 113 GLU A O 1
ATOM 890 N N . GLN A 1 114 ? 1.765 11.432 0.991 1.00 91.81 114 GLN A N 1
ATOM 891 C CA . GLN A 1 114 ? 2.246 12.691 1.563 1.00 91.81 114 GLN A CA 1
ATOM 892 C C . GLN A 1 114 ? 2.200 13.851 0.567 1.00 91.81 114 GLN A C 1
ATOM 894 O O . GLN A 1 114 ? 1.718 14.927 0.909 1.00 91.81 114 GLN A O 1
ATOM 899 N N . ASN A 1 115 ? 2.728 13.660 -0.641 1.00 90.12 115 ASN A N 1
ATOM 900 C CA . ASN A 1 115 ? 2.903 14.748 -1.612 1.00 90.12 115 ASN A CA 1
ATOM 901 C C . ASN A 1 115 ? 2.055 14.597 -2.879 1.00 90.12 115 ASN A C 1
ATOM 903 O O . ASN A 1 115 ? 2.180 15.416 -3.785 1.00 90.12 115 ASN A O 1
ATOM 907 N N . LYS A 1 116 ? 1.203 13.567 -2.950 1.00 91.00 116 LYS A N 1
ATOM 908 C CA . LYS A 1 116 ? 0.276 13.313 -4.063 1.00 91.00 116 LYS A CA 1
ATOM 909 C C . LYS A 1 116 ? 0.957 13.083 -5.421 1.00 91.00 116 LYS A C 1
ATOM 911 O O . LYS A 1 116 ? 0.296 13.130 -6.458 1.00 91.00 116 LYS A O 1
ATOM 916 N N . VAL A 1 117 ? 2.255 12.772 -5.411 1.00 92.69 117 VAL A N 1
ATOM 917 C CA . VAL A 1 117 ? 3.054 12.465 -6.603 1.00 92.69 117 VAL A CA 1
ATOM 918 C C . VAL A 1 117 ? 2.713 11.071 -7.117 1.00 92.69 117 VAL A C 1
ATOM 920 O O . VAL A 1 117 ? 2.737 10.104 -6.354 1.00 92.69 117 VAL A O 1
ATOM 923 N N . TYR A 1 118 ? 2.445 10.954 -8.416 1.00 94.00 118 TYR A N 1
ATOM 924 C CA . TYR A 1 118 ? 2.268 9.656 -9.065 1.00 94.00 118 TYR A CA 1
ATOM 925 C C . TYR A 1 118 ? 3.605 9.070 -9.499 1.00 94.00 118 TYR A C 1
ATOM 927 O O . TYR A 1 118 ? 4.504 9.804 -9.916 1.00 94.00 118 TYR A O 1
ATOM 935 N N . ILE A 1 119 ? 3.719 7.741 -9.467 1.00 92.50 119 ILE A N 1
ATOM 936 C CA . ILE A 1 119 ? 4.789 7.069 -10.208 1.00 92.50 119 ILE A CA 1
ATOM 937 C C . ILE A 1 119 ? 4.554 7.298 -11.707 1.00 92.50 119 ILE A C 1
ATOM 939 O O . ILE A 1 119 ? 3.454 7.069 -12.215 1.00 92.50 119 ILE A O 1
ATOM 943 N N . ALA A 1 120 ? 5.605 7.722 -12.403 1.00 88.31 120 ALA A N 1
ATOM 944 C CA . ALA A 1 120 ? 5.625 7.921 -13.845 1.00 88.31 120 ALA A CA 1
ATOM 945 C C . ALA A 1 120 ? 6.736 7.075 -14.488 1.00 88.31 120 ALA A C 1
ATOM 947 O O . ALA A 1 120 ? 7.801 6.871 -13.892 1.00 88.31 120 ALA A O 1
ATOM 948 N N . THR A 1 121 ? 6.522 6.597 -15.718 1.00 77.69 121 THR A N 1
ATOM 949 C CA . THR A 1 121 ? 7.607 5.983 -16.492 1.00 77.69 121 THR A CA 1
ATOM 950 C C . THR A 1 121 ? 8.537 6.999 -17.120 1.00 77.69 121 THR A C 1
ATOM 952 O O . THR A 1 121 ? 8.239 8.179 -17.317 1.00 77.69 121 THR A O 1
ATOM 955 N N . THR A 1 122 ? 9.692 6.476 -17.506 1.00 75.94 122 THR A N 1
ATOM 956 C CA . THR A 1 122 ? 10.542 7.084 -18.515 1.00 75.94 122 THR A CA 1
ATOM 957 C C . THR A 1 122 ? 10.917 6.024 -19.533 1.00 75.94 122 THR A C 1
ATOM 959 O O . THR A 1 122 ? 10.786 4.829 -19.277 1.00 75.94 122 THR A O 1
ATOM 962 N N . THR A 1 123 ? 11.456 6.451 -20.670 1.00 80.12 123 THR A N 1
ATOM 963 C CA . THR A 1 123 ? 12.037 5.537 -21.656 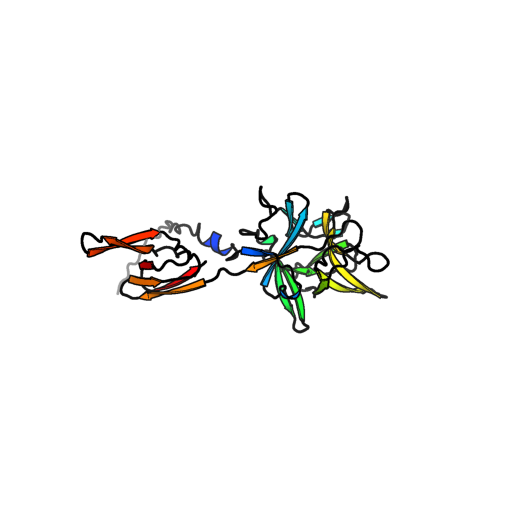1.00 80.12 123 THR A CA 1
ATOM 964 C C . THR A 1 123 ? 13.415 4.998 -21.250 1.00 80.12 123 THR A C 1
ATOM 966 O O . THR A 1 123 ? 14.032 4.250 -22.010 1.00 80.12 123 THR A O 1
ATOM 969 N N . GLU A 1 124 ? 13.939 5.393 -20.086 1.00 84.31 124 GLU A N 1
ATOM 970 C CA . GLU A 1 124 ? 15.266 5.022 -19.609 1.00 84.31 124 GLU A CA 1
ATOM 971 C C . GLU A 1 124 ? 15.235 3.802 -18.688 1.00 84.31 124 GLU A C 1
ATOM 973 O O . GLU A 1 124 ? 14.584 3.788 -17.640 1.00 84.31 124 GLU A O 1
ATOM 978 N N . ASP A 1 125 ? 16.073 2.823 -19.017 1.00 88.00 125 ASP A N 1
ATOM 979 C CA . ASP A 1 125 ? 16.287 1.658 -18.172 1.00 88.00 125 ASP A CA 1
ATOM 980 C C . ASP A 1 125 ? 16.899 2.023 -16.805 1.00 88.00 125 ASP A C 1
ATOM 982 O O . ASP A 1 125 ? 17.700 2.968 -16.660 1.00 88.00 125 ASP A O 1
ATOM 986 N N . ASN A 1 126 ? 16.539 1.208 -15.815 1.00 90.31 126 ASN A N 1
ATOM 987 C CA . ASN A 1 126 ? 16.866 1.337 -14.403 1.00 90.31 126 ASN A CA 1
ATOM 988 C C . ASN A 1 126 ? 16.360 2.622 -13.740 1.00 90.31 126 ASN A C 1
ATOM 990 O O . ASN A 1 126 ? 16.909 2.965 -12.709 1.00 90.31 126 ASN A O 1
ATOM 994 N N . SER A 1 127 ? 15.368 3.343 -14.263 1.00 91.00 127 SER A N 1
ATOM 995 C CA . SER A 1 127 ? 14.897 4.621 -13.696 1.00 91.00 127 SER A CA 1
ATOM 996 C C . SER A 1 127 ? 13.558 4.539 -12.985 1.00 91.00 127 SER A C 1
ATOM 998 O O . SER A 1 127 ? 12.774 3.644 -13.242 1.00 91.00 127 SER A O 1
ATOM 1000 N N . LEU A 1 128 ? 13.293 5.462 -12.065 1.00 92.50 128 LEU A N 1
ATOM 1001 C CA . LEU A 1 128 ? 11.970 5.612 -11.461 1.00 92.50 128 LEU A CA 1
ATOM 1002 C C . LEU A 1 128 ? 11.766 7.082 -11.132 1.00 92.50 128 LEU A C 1
ATOM 1004 O O . LEU A 1 128 ? 12.597 7.662 -10.435 1.00 92.50 128 LEU A O 1
ATOM 1008 N N . LYS A 1 129 ? 10.689 7.661 -11.660 1.00 89.88 129 LYS A N 1
ATOM 1009 C CA . LYS A 1 129 ? 10.387 9.087 -11.547 1.00 89.88 129 LYS A CA 1
ATOM 1010 C C . LYS A 1 129 ? 9.025 9.303 -10.917 1.00 89.88 129 LYS A C 1
ATOM 1012 O O . LYS A 1 129 ? 8.142 8.446 -10.997 1.00 89.88 129 LYS A O 1
ATOM 1017 N N . GLY A 1 130 ? 8.874 10.477 -10.323 1.00 87.62 130 GLY A N 1
ATOM 1018 C CA . GLY A 1 130 ? 7.593 10.983 -9.863 1.00 87.62 130 GLY A CA 1
ATOM 1019 C C . GLY A 1 130 ? 7.124 12.127 -10.736 1.00 87.62 130 GLY A C 1
ATOM 1020 O O . GLY A 1 130 ? 7.921 13.008 -11.055 1.00 87.62 130 GLY A O 1
ATOM 1021 N N . ASP A 1 131 ? 5.841 12.163 -11.077 1.00 85.06 131 ASP A N 1
ATOM 1022 C CA . ASP A 1 131 ? 5.258 13.377 -11.638 1.00 85.06 131 ASP A CA 1
ATOM 1023 C C . ASP A 1 131 ? 4.653 14.251 -10.537 1.00 85.06 131 ASP A C 1
ATOM 1025 O O . ASP A 1 131 ? 3.616 13.931 -9.951 1.00 85.06 131 ASP A O 1
ATOM 1029 N N . GLN A 1 132 ? 5.315 15.378 -10.275 1.00 73.62 132 GLN A N 1
ATOM 1030 C CA . GLN A 1 132 ? 4.878 16.375 -9.297 1.00 73.62 132 GLN A CA 1
ATOM 1031 C C . GLN A 1 132 ? 3.705 17.224 -9.788 1.00 73.62 132 GLN A C 1
ATOM 1033 O O . GLN A 1 132 ? 3.040 17.863 -8.980 1.00 73.62 132 GLN A O 1
ATOM 1038 N N . THR A 1 133 ? 3.438 17.230 -11.096 1.00 72.88 133 THR A N 1
ATOM 1039 C CA . THR A 1 133 ? 2.336 18.010 -11.672 1.00 72.88 133 THR A CA 1
ATOM 1040 C C . THR A 1 133 ? 1.002 17.262 -11.649 1.00 72.88 133 THR A C 1
ATOM 1042 O O . THR A 1 133 ? -0.038 17.872 -11.878 1.00 72.88 133 THR A O 1
ATOM 1045 N N . GLY A 1 134 ? 1.022 15.951 -11.371 1.00 68.50 134 GLY A N 1
ATOM 1046 C CA . GLY A 1 134 ? -0.160 15.085 -11.364 1.00 68.50 134 GLY A CA 1
ATOM 1047 C C . GLY A 1 134 ? -0.762 14.813 -12.749 1.00 68.50 134 GLY A C 1
ATOM 1048 O O . GLY A 1 134 ? -1.801 14.164 -12.846 1.00 68.50 134 GLY A O 1
ATOM 1049 N N . ASN A 1 135 ? -0.119 15.284 -13.818 1.00 72.12 135 ASN A N 1
ATOM 1050 C CA . ASN A 1 135 ? -0.600 15.183 -15.195 1.00 72.12 135 ASN A CA 1
ATOM 1051 C C . ASN A 1 135 ? -0.269 13.830 -15.842 1.00 72.12 135 ASN A C 1
ATOM 1053 O O . ASN A 1 135 ? -0.907 13.424 -16.812 1.00 72.12 135 ASN A O 1
ATOM 1057 N N . LYS A 1 136 ? 0.742 13.132 -15.325 1.00 81.12 136 LYS A N 1
ATOM 1058 C CA . LYS A 1 136 ? 1.228 11.838 -15.792 1.00 81.12 136 LYS A CA 1
ATOM 1059 C C . LYS A 1 136 ? 1.132 10.831 -14.657 1.00 81.12 136 LYS A C 1
ATOM 1061 O O . LYS A 1 136 ? 1.926 10.847 -13.720 1.00 81.12 136 LYS A O 1
ATOM 1066 N N . LYS A 1 137 ? 0.170 9.922 -14.783 1.00 87.38 137 LYS A N 1
ATOM 1067 C CA . LYS A 1 137 ? 0.047 8.741 -13.932 1.00 87.38 137 LYS A CA 1
ATOM 1068 C C . LYS A 1 137 ? 0.300 7.501 -14.769 1.00 87.38 137 LYS A C 1
ATOM 1070 O O . LYS A 1 137 ? -0.384 7.271 -15.766 1.00 87.38 137 LYS A O 1
ATOM 1075 N N . GLU A 1 138 ? 1.304 6.733 -14.379 1.00 91.88 138 GLU A N 1
ATOM 1076 C CA . GLU A 1 138 ? 1.592 5.476 -15.046 1.00 91.88 138 GLU A CA 1
ATOM 1077 C C . GLU A 1 138 ? 0.550 4.419 -14.686 1.00 91.88 138 GLU A C 1
ATOM 1079 O O . GLU A 1 138 ? 0.091 4.356 -13.543 1.00 91.88 138 GLU A O 1
ATOM 1084 N N . MET A 1 139 ? 0.201 3.579 -15.659 1.00 93.75 139 MET A N 1
ATOM 1085 C CA . MET A 1 139 ? -0.733 2.477 -15.468 1.00 93.75 139 MET A CA 1
ATOM 1086 C C . MET A 1 139 ? 0.025 1.155 -15.442 1.00 93.75 139 MET A C 1
ATOM 1088 O O . MET A 1 139 ? 0.638 0.757 -16.429 1.00 93.75 139 MET A O 1
ATOM 1092 N N . PHE A 1 140 ? -0.058 0.453 -14.322 1.00 95.88 140 PHE A N 1
ATOM 1093 C CA . PHE A 1 140 ? 0.647 -0.799 -14.100 1.00 95.88 140 PHE A CA 1
ATOM 1094 C C . PHE A 1 140 ? -0.286 -2.002 -14.161 1.00 95.88 140 PHE A C 1
ATOM 1096 O O . PHE A 1 140 ? -1.435 -1.951 -13.727 1.00 95.88 140 PHE A O 1
ATOM 1103 N N . VAL A 1 141 ? 0.239 -3.124 -14.631 1.00 96.06 141 VAL A N 1
ATOM 1104 C CA . VAL A 1 141 ? -0.350 -4.452 -14.451 1.00 96.06 141 VAL A CA 1
ATOM 1105 C C . VAL A 1 141 ? 0.477 -5.237 -13.438 1.00 96.06 141 VAL A C 1
ATOM 1107 O O . VAL A 1 141 ? 1.684 -5.032 -13.318 1.00 96.06 141 VAL A O 1
ATOM 1110 N N . LEU A 1 142 ? -0.155 -6.154 -12.711 1.00 94.50 142 LEU A N 1
ATOM 1111 C CA . LEU A 1 142 ? 0.567 -7.114 -11.877 1.00 94.50 142 LEU A CA 1
ATOM 1112 C C . LEU A 1 142 ? 1.035 -8.284 -12.726 1.00 94.50 142 LEU A C 1
ATOM 1114 O O . LEU A 1 142 ? 0.270 -8.843 -13.517 1.00 94.50 142 LEU A O 1
ATOM 1118 N N . LYS A 1 143 ? 2.288 -8.677 -12.535 1.00 92.75 143 LYS A N 1
ATOM 1119 C CA . LYS A 1 143 ? 2.871 -9.843 -13.186 1.00 92.75 143 LYS A CA 1
ATOM 1120 C C . LYS A 1 143 ? 3.773 -10.589 -12.224 1.00 92.75 143 LYS A C 1
ATOM 1122 O O . LYS A 1 143 ? 4.450 -9.985 -11.393 1.00 92.75 143 LYS A O 1
ATOM 1127 N N . VAL A 1 144 ? 3.824 -11.904 -12.401 1.00 89.88 144 VAL A N 1
ATOM 1128 C CA . VAL A 1 144 ? 4.851 -12.740 -11.781 1.00 89.88 144 VAL A CA 1
ATOM 1129 C C . VAL A 1 144 ? 6.219 -12.265 -12.265 1.00 89.88 144 VAL A C 1
ATOM 1131 O O . VAL A 1 144 ? 6.461 -12.182 -13.471 1.00 89.88 144 VAL A O 1
ATOM 1134 N N . TYR A 1 145 ? 7.097 -11.930 -11.326 1.00 87.75 145 TYR A N 1
ATOM 1135 C CA . TYR A 1 145 ? 8.461 -11.532 -11.619 1.00 87.75 145 TYR A CA 1
ATOM 1136 C C . TYR A 1 145 ? 9.307 -12.792 -11.863 1.00 87.75 145 TYR A C 1
ATOM 1138 O O . TYR A 1 145 ? 9.327 -13.671 -11.002 1.00 87.75 145 TYR A O 1
ATOM 1146 N N . PRO A 1 146 ? 10.005 -12.925 -13.008 1.00 81.38 146 PRO A N 1
ATOM 1147 C CA . PRO A 1 146 ? 10.702 -14.167 -13.344 1.00 81.38 146 PRO A CA 1
ATOM 1148 C C . PRO A 1 146 ? 11.883 -14.461 -12.405 1.00 81.38 146 PRO A C 1
ATOM 1150 O O . PRO A 1 146 ? 12.997 -13.996 -12.623 1.00 81.38 146 PRO A O 1
ATOM 1153 N N . THR A 1 147 ? 11.712 -15.262 -11.362 1.00 68.81 147 THR A N 1
ATOM 1154 C CA . THR A 1 147 ? 12.843 -15.680 -10.526 1.00 68.81 147 THR A CA 1
ATOM 1155 C C . THR A 1 147 ? 13.555 -16.868 -11.185 1.00 68.81 147 THR A C 1
ATOM 1157 O O . THR A 1 147 ? 12.942 -17.803 -11.699 1.00 68.81 147 THR A O 1
ATOM 1160 N N . GLY A 1 148 ? 14.886 -16.811 -11.285 1.00 56.78 148 GLY A N 1
ATOM 1161 C CA . GLY A 1 148 ? 15.662 -17.926 -11.835 1.00 56.78 148 GLY A CA 1
ATOM 1162 C C . GLY A 1 148 ? 15.642 -19.141 -10.899 1.00 56.78 148 GLY A C 1
ATOM 1163 O O . GLY A 1 148 ? 15.614 -18.979 -9.685 1.00 56.78 148 GLY A O 1
ATOM 1164 N N . ASN A 1 149 ? 15.723 -20.350 -11.467 1.00 49.03 149 ASN A N 1
ATOM 1165 C CA . ASN A 1 149 ? 15.966 -21.625 -10.771 1.00 49.03 149 ASN A CA 1
ATOM 1166 C C . ASN A 1 149 ? 15.085 -21.907 -9.533 1.00 49.03 149 ASN A C 1
ATOM 1168 O O . ASN A 1 149 ? 15.608 -22.152 -8.449 1.00 49.03 149 ASN A O 1
ATOM 1172 N N . GLY A 1 150 ? 13.760 -21.940 -9.701 1.00 45.38 150 GLY A N 1
ATOM 1173 C CA . GLY A 1 150 ? 12.858 -22.552 -8.712 1.00 45.38 150 GLY A CA 1
ATOM 1174 C C . GLY A 1 150 ? 12.701 -21.788 -7.395 1.00 45.38 150 GLY A C 1
ATOM 1175 O O . GLY A 1 150 ? 12.193 -22.353 -6.432 1.00 45.38 150 GLY A O 1
ATOM 1176 N N . GLN A 1 151 ? 13.120 -20.521 -7.338 1.00 50.81 151 GLN A N 1
ATOM 1177 C CA . GLN A 1 151 ? 12.689 -19.621 -6.271 1.00 50.81 151 GLN A CA 1
ATOM 1178 C C . GLN A 1 151 ? 11.183 -19.372 -6.387 1.00 50.81 151 GLN A C 1
ATOM 1180 O O . GLN A 1 151 ? 10.647 -19.323 -7.497 1.00 50.81 151 GLN A O 1
ATOM 1185 N N . GLU A 1 152 ? 10.512 -19.207 -5.247 1.00 49.09 152 GLU A N 1
ATOM 1186 C CA . GLU A 1 152 ? 9.094 -18.859 -5.218 1.00 49.09 152 GLU A CA 1
ATOM 1187 C C . GLU A 1 152 ? 8.844 -17.657 -6.134 1.00 49.09 152 GLU A C 1
ATOM 1189 O O . GLU A 1 152 ? 9.579 -16.664 -6.134 1.00 49.09 152 GLU A O 1
ATOM 1194 N N . SER A 1 153 ? 7.851 -17.809 -7.003 1.00 56.53 153 SER A N 1
ATOM 1195 C CA . SER A 1 153 ? 7.435 -16.773 -7.934 1.00 56.53 153 SER A CA 1
ATOM 1196 C C . SER A 1 153 ? 6.846 -15.617 -7.136 1.00 56.53 153 SER A C 1
ATOM 1198 O O . SER A 1 153 ? 5.713 -15.693 -6.674 1.00 56.53 153 SER A O 1
ATOM 1200 N N . SER A 1 154 ? 7.614 -14.550 -6.955 1.00 81.44 154 SER A N 1
ATOM 1201 C CA . SER A 1 154 ? 7.095 -13.283 -6.454 1.00 81.44 154 SER A CA 1
ATOM 1202 C C . SER A 1 154 ? 6.424 -12.507 -7.586 1.00 81.44 154 SER A C 1
ATOM 1204 O O . SER A 1 154 ? 6.541 -12.857 -8.762 1.00 81.44 154 SER A O 1
ATOM 1206 N N . PHE A 1 155 ? 5.710 -11.434 -7.263 1.00 91.25 155 PHE A N 1
ATOM 1207 C CA . PHE A 1 155 ? 5.069 -10.584 -8.261 1.00 91.25 155 PHE A CA 1
ATOM 1208 C C . PHE A 1 155 ? 5.497 -9.132 -8.103 1.00 91.25 155 PHE A C 1
ATOM 1210 O O . PHE A 1 155 ? 6.017 -8.719 -7.068 1.00 91.25 155 PHE A O 1
ATOM 1217 N N . THR A 1 156 ? 5.311 -8.351 -9.161 1.00 94.81 156 THR A N 1
ATOM 1218 C CA . THR A 1 156 ? 5.547 -6.912 -9.132 1.00 94.81 156 THR A CA 1
ATOM 1219 C C . THR A 1 156 ? 4.704 -6.184 -10.173 1.00 94.81 156 THR A C 1
ATOM 1221 O O . THR A 1 156 ? 3.973 -6.794 -10.956 1.00 94.81 156 THR A O 1
ATOM 1224 N N . LEU A 1 157 ? 4.808 -4.860 -10.159 1.00 95.75 157 LEU A N 1
ATOM 1225 C CA . LEU A 1 157 ? 4.181 -3.957 -11.106 1.00 95.75 157 LEU A CA 1
ATOM 1226 C C . LEU A 1 157 ? 5.002 -3.900 -12.398 1.00 95.75 157 LEU A C 1
ATOM 1228 O O . LEU A 1 157 ? 6.210 -3.656 -12.370 1.00 95.75 157 LEU A O 1
ATOM 1232 N N . GLN A 1 158 ? 4.330 -4.103 -13.524 1.00 95.19 158 GLN A N 1
ATOM 1233 C CA . GLN A 1 158 ? 4.870 -3.985 -14.872 1.00 95.19 158 GLN A CA 1
ATOM 1234 C C . GLN A 1 158 ? 4.109 -2.891 -15.625 1.00 95.19 158 GLN A C 1
ATOM 1236 O O . GLN A 1 158 ? 2.894 -2.769 -15.495 1.00 95.19 158 GLN A O 1
ATOM 1241 N N . THR A 1 159 ? 4.809 -2.112 -16.435 1.00 93.88 159 THR A N 1
ATOM 1242 C CA . THR A 1 159 ? 4.207 -1.222 -17.434 1.00 93.88 159 THR A CA 1
ATOM 1243 C C . THR A 1 159 ? 4.920 -1.401 -18.769 1.00 93.88 159 THR A C 1
ATOM 1245 O O . THR A 1 159 ? 6.096 -1.766 -18.802 1.00 93.88 159 THR A O 1
ATOM 1248 N N . THR A 1 160 ? 4.213 -1.149 -19.864 1.00 91.69 160 THR A N 1
ATOM 1249 C CA . THR A 1 160 ? 4.754 -1.221 -21.219 1.00 91.69 160 THR A CA 1
ATOM 1250 C C . THR A 1 160 ? 4.926 0.191 -21.754 1.00 91.69 160 THR A C 1
ATOM 1252 O O . THR A 1 160 ? 3.955 0.925 -21.940 1.00 91.69 160 THR A O 1
ATOM 1255 N N . ILE A 1 161 ? 6.166 0.563 -22.051 1.00 87.00 161 ILE A N 1
ATOM 1256 C CA . ILE A 1 161 ? 6.485 1.833 -22.695 1.00 87.00 161 ILE A CA 1
ATOM 1257 C C . ILE A 1 161 ? 6.648 1.634 -24.200 1.00 87.00 161 ILE A C 1
ATOM 1259 O O . ILE A 1 161 ? 7.152 0.611 -24.661 1.00 87.00 161 ILE A O 1
ATOM 1263 N N . SER A 1 162 ? 6.262 2.640 -24.980 1.00 82.12 162 SER A N 1
ATOM 1264 C CA . SER A 1 162 ? 6.545 2.676 -26.416 1.00 82.12 162 SER A CA 1
ATOM 1265 C C . SER A 1 162 ? 7.789 3.518 -26.675 1.00 82.12 162 SER A C 1
ATOM 1267 O O . SER A 1 162 ? 7.822 4.706 -26.354 1.00 82.12 162 SER A O 1
ATOM 1269 N N . LYS A 1 163 ? 8.816 2.913 -27.270 1.00 79.12 163 LYS A N 1
ATOM 1270 C CA . LYS A 1 163 ? 9.945 3.624 -27.878 1.00 79.12 163 LYS A CA 1
ATOM 1271 C C . LYS A 1 163 ? 9.696 3.753 -29.381 1.00 79.12 163 LYS A C 1
ATOM 1273 O O . LYS A 1 163 ? 8.873 3.041 -29.942 1.00 79.12 163 LYS A O 1
ATOM 1278 N N . VAL A 1 164 ? 10.441 4.637 -30.050 1.00 72.44 164 VAL A N 1
ATOM 1279 C CA . VAL A 1 164 ? 10.270 4.992 -31.480 1.00 72.44 164 VAL A CA 1
ATOM 1280 C C . VAL A 1 164 ? 10.175 3.776 -32.420 1.00 72.44 164 VAL A C 1
ATOM 1282 O O . VAL A 1 164 ? 9.585 3.889 -33.489 1.00 72.44 164 VAL A O 1
ATOM 1285 N N . LYS A 1 165 ? 10.752 2.624 -32.051 1.00 73.25 165 LYS A N 1
ATOM 1286 C CA . LYS A 1 165 ? 10.775 1.418 -32.894 1.00 73.25 165 LYS A CA 1
ATOM 1287 C C . LYS A 1 165 ? 10.267 0.142 -32.219 1.00 73.25 165 LYS A C 1
ATOM 1289 O O . LYS A 1 165 ? 10.036 -0.829 -32.927 1.00 73.25 165 LYS A O 1
ATOM 1294 N N . GLU A 1 166 ? 10.113 0.122 -30.895 1.00 78.81 166 GLU A N 1
ATOM 1295 C CA . GLU A 1 166 ? 9.816 -1.097 -30.129 1.00 78.81 166 GLU A CA 1
ATOM 1296 C C . GLU A 1 166 ? 9.067 -0.755 -28.836 1.00 78.81 166 GLU A C 1
ATOM 1298 O O . GLU A 1 166 ? 9.269 0.313 -28.252 1.00 78.81 166 GLU A O 1
ATOM 1303 N N . SER A 1 167 ? 8.216 -1.670 -28.376 1.00 84.06 167 SER A N 1
ATOM 1304 C CA . SER A 1 167 ? 7.634 -1.611 -27.036 1.00 84.06 167 SER A CA 1
ATOM 1305 C C . SER A 1 167 ? 8.516 -2.382 -26.063 1.00 84.06 167 SER A C 1
ATOM 1307 O O . SER A 1 167 ? 8.998 -3.468 -26.380 1.00 84.06 167 SER A O 1
ATOM 1309 N N . GLU A 1 168 ? 8.714 -1.831 -24.872 1.00 89.56 168 GLU A N 1
ATOM 1310 C CA . GLU A 1 168 ? 9.478 -2.481 -23.814 1.00 89.56 168 GLU A CA 1
ATOM 1311 C C . GLU A 1 168 ? 8.658 -2.569 -22.536 1.00 89.56 168 GLU A C 1
ATOM 1313 O O . GLU A 1 168 ? 8.043 -1.593 -22.104 1.00 89.56 168 GLU A O 1
ATOM 1318 N N . ASP A 1 169 ? 8.725 -3.731 -21.898 1.00 92.31 169 ASP A N 1
ATOM 1319 C CA . ASP A 1 169 ? 8.158 -3.936 -20.577 1.00 92.31 169 ASP A CA 1
ATOM 1320 C C . ASP A 1 169 ? 9.167 -3.548 -19.498 1.00 92.31 169 ASP A C 1
ATOM 1322 O O . ASP A 1 169 ? 10.276 -4.093 -19.413 1.00 92.31 169 ASP A O 1
ATOM 1326 N N . LEU A 1 170 ? 8.746 -2.636 -18.632 1.00 93.94 170 LEU A N 1
ATOM 1327 C CA . LEU A 1 170 ? 9.479 -2.212 -17.458 1.00 93.94 170 LEU A CA 1
ATOM 1328 C C . LEU A 1 170 ? 8.842 -2.777 -16.195 1.00 93.94 170 LEU A C 1
ATOM 1330 O O . LEU A 1 170 ? 7.632 -2.700 -16.002 1.00 93.94 170 LEU A O 1
ATOM 1334 N N . TRP A 1 171 ? 9.686 -3.294 -15.313 1.00 94.44 171 TRP A N 1
ATOM 1335 C CA . TRP A 1 171 ? 9.304 -3.979 -14.087 1.00 94.44 171 TRP A CA 1
ATOM 1336 C C . TRP A 1 171 ? 9.799 -3.189 -12.885 1.00 94.44 171 TRP A C 1
ATOM 1338 O O . TRP A 1 171 ? 10.974 -2.815 -12.836 1.00 94.44 171 TRP A O 1
ATOM 1348 N N . LEU A 1 172 ? 8.922 -2.948 -11.911 1.00 95.19 172 LEU A N 1
ATOM 1349 C CA . LEU A 1 172 ? 9.298 -2.330 -10.646 1.00 95.19 172 LEU A CA 1
ATOM 1350 C C . LEU A 1 172 ? 10.091 -3.332 -9.812 1.00 95.19 172 LEU A C 1
ATOM 1352 O O . LEU A 1 172 ? 9.608 -4.411 -9.479 1.00 95.19 172 LEU A O 1
ATOM 1356 N N . VAL A 1 173 ? 11.315 -2.977 -9.455 1.00 93.81 173 VAL A N 1
ATOM 1357 C CA . VAL A 1 173 ? 12.218 -3.845 -8.697 1.00 93.81 173 VAL A CA 1
ATOM 1358 C C . VAL A 1 173 ? 13.014 -3.025 -7.703 1.00 93.81 173 VAL A C 1
ATOM 1360 O O . VAL A 1 173 ? 13.196 -1.821 -7.879 1.00 93.81 173 VAL A O 1
ATOM 1363 N N . TYR A 1 174 ? 13.561 -3.688 -6.693 1.00 92.50 174 TYR A N 1
ATOM 1364 C CA . TYR A 1 174 ? 14.667 -3.152 -5.919 1.00 92.50 174 TYR A CA 1
ATOM 1365 C C . TYR A 1 174 ? 15.988 -3.629 -6.526 1.00 92.50 174 TYR A C 1
ATOM 1367 O O . TYR A 1 174 ? 16.249 -4.830 -6.622 1.00 92.50 174 TYR A O 1
ATOM 1375 N N . HIS A 1 175 ? 16.834 -2.694 -6.947 1.00 91.19 175 HIS A N 1
ATOM 1376 C CA . HIS A 1 175 ? 18.163 -3.000 -7.466 1.00 91.19 175 HIS A CA 1
ATOM 1377 C C . HIS A 1 175 ? 19.193 -2.893 -6.331 1.00 91.19 175 HIS A C 1
ATOM 1379 O O . HIS A 1 175 ? 19.146 -1.950 -5.546 1.00 91.19 175 HIS A O 1
ATOM 1385 N N . THR A 1 176 ? 20.111 -3.859 -6.235 1.00 87.75 176 THR A N 1
ATOM 1386 C CA . THR A 1 176 ? 21.187 -3.952 -5.228 1.00 87.75 176 THR A CA 1
ATOM 1387 C C . THR A 1 176 ? 22.593 -3.888 -5.830 1.00 87.75 176 THR A C 1
ATOM 1389 O O . THR A 1 176 ? 23.554 -4.308 -5.181 1.00 87.75 176 THR A O 1
ATOM 1392 N N . ASP A 1 177 ? 22.749 -3.445 -7.079 1.00 82.69 177 ASP A N 1
ATOM 1393 C CA . ASP A 1 177 ? 24.092 -3.306 -7.653 1.00 82.69 177 ASP A CA 1
ATOM 1394 C C . ASP A 1 177 ? 24.844 -2.168 -6.946 1.00 82.69 177 ASP A C 1
ATOM 1396 O O . ASP A 1 177 ? 24.234 -1.263 -6.376 1.00 82.69 177 ASP A O 1
ATOM 1400 N N . LYS A 1 178 ? 26.182 -2.203 -6.944 1.00 67.69 178 LYS A N 1
ATOM 1401 C CA . LYS A 1 178 ? 27.027 -1.300 -6.140 1.00 67.69 178 LYS A CA 1
ATOM 1402 C C . LYS A 1 178 ? 26.687 0.181 -6.337 1.00 67.69 178 LYS A C 1
ATOM 1404 O O . LYS A 1 178 ? 26.801 0.950 -5.388 1.00 67.69 178 LYS A O 1
ATOM 1409 N N . ASN A 1 179 ? 26.215 0.540 -7.530 1.00 73.12 179 ASN A N 1
ATOM 1410 C CA . ASN A 1 179 ? 25.886 1.908 -7.920 1.00 73.12 179 ASN A CA 1
ATOM 1411 C C . ASN A 1 179 ? 24.378 2.221 -7.880 1.00 73.12 179 ASN A C 1
ATOM 1413 O O . ASN A 1 179 ? 23.989 3.369 -8.084 1.00 73.12 179 ASN A O 1
ATOM 1417 N N . ILE A 1 180 ? 23.520 1.218 -7.665 1.00 76.19 180 ILE A N 1
ATOM 1418 C CA . ILE A 1 180 ? 22.059 1.340 -7.694 1.00 76.19 180 ILE A CA 1
ATOM 1419 C C . ILE A 1 180 ? 21.512 0.490 -6.543 1.00 76.19 180 ILE A C 1
ATOM 1421 O O . ILE A 1 180 ? 21.340 -0.714 -6.698 1.00 76.19 180 ILE A O 1
ATOM 1425 N N . LYS A 1 181 ? 21.285 1.125 -5.386 1.00 88.12 181 LYS A N 1
ATOM 1426 C CA . LYS A 1 181 ? 20.701 0.522 -4.173 1.00 88.12 181 LYS A CA 1
ATOM 1427 C C . LYS A 1 181 ? 19.346 1.154 -3.867 1.00 88.12 181 LYS A C 1
ATOM 1429 O O . LYS A 1 181 ? 19.215 1.934 -2.925 1.00 88.12 181 LYS A O 1
ATOM 1434 N N . THR A 1 182 ? 18.381 0.943 -4.755 1.00 92.69 182 THR A N 1
ATOM 1435 C CA . THR A 1 182 ? 17.084 1.631 -4.706 1.00 92.69 182 THR A CA 1
ATOM 1436 C C . THR A 1 182 ? 16.056 0.977 -5.633 1.00 92.69 182 THR A C 1
ATOM 1438 O O . THR A 1 182 ? 16.391 0.118 -6.451 1.00 92.69 182 THR A O 1
ATOM 1441 N N . PHE A 1 183 ? 14.803 1.409 -5.512 1.00 94.31 183 PHE A N 1
ATOM 1442 C CA . PHE A 1 183 ? 13.704 1.040 -6.389 1.00 94.31 183 PHE A CA 1
ATOM 1443 C C . PHE A 1 183 ? 13.822 1.703 -7.761 1.00 94.31 183 PHE A C 1
ATOM 1445 O O . PHE A 1 183 ? 14.085 2.906 -7.883 1.00 94.31 183 PHE A O 1
ATOM 1452 N N . VAL A 1 184 ? 13.604 0.896 -8.796 1.00 94.12 184 VAL A N 1
ATOM 1453 C CA . VAL A 1 184 ? 13.709 1.283 -10.203 1.00 94.12 184 VAL A CA 1
ATOM 1454 C C . VAL A 1 184 ? 12.664 0.559 -11.045 1.00 94.12 184 VAL A C 1
ATOM 1456 O O . VAL A 1 184 ? 12.247 -0.543 -10.699 1.00 94.12 184 VAL A O 1
ATOM 1459 N N . LEU A 1 185 ? 12.295 1.142 -12.180 1.00 94.38 185 LEU A N 1
ATOM 1460 C CA . LEU A 1 185 ? 11.738 0.421 -13.317 1.00 94.38 185 LEU A CA 1
ATOM 1461 C C . LEU A 1 185 ? 12.891 -0.052 -14.208 1.00 94.38 185 LEU A C 1
ATOM 1463 O O . LEU A 1 185 ? 13.773 0.730 -14.575 1.00 94.38 185 LEU A O 1
ATOM 1467 N N . THR A 1 186 ? 12.913 -1.340 -14.535 1.00 92.50 186 THR A N 1
ATOM 1468 C CA . THR A 1 186 ? 13.968 -1.944 -15.359 1.00 92.50 186 THR A CA 1
ATOM 1469 C C . THR A 1 186 ? 13.405 -2.953 -16.344 1.00 92.50 186 THR A C 1
ATOM 1471 O O . THR A 1 186 ? 12.396 -3.602 -16.071 1.00 92.50 186 THR A O 1
ATOM 1474 N N . THR A 1 187 ? 14.066 -3.118 -17.485 1.00 92.38 187 THR A N 1
ATOM 1475 C CA . THR A 1 187 ? 13.772 -4.234 -18.392 1.00 92.38 187 THR A CA 1
ATOM 1476 C C . THR A 1 187 ? 14.318 -5.553 -17.848 1.00 92.38 187 THR A C 1
ATOM 1478 O O . THR A 1 187 ? 15.256 -5.587 -17.045 1.00 92.38 187 THR A O 1
ATOM 1481 N N . LEU A 1 188 ? 13.788 -6.671 -18.341 1.00 89.88 188 LEU A N 1
ATOM 1482 C CA . LEU A 1 188 ? 14.447 -7.963 -18.161 1.00 89.88 188 LEU A CA 1
ATOM 1483 C C . LEU A 1 188 ? 15.758 -8.014 -18.962 1.00 89.88 188 LEU A C 1
ATOM 1485 O O . LEU A 1 188 ? 15.960 -7.311 -19.951 1.00 89.88 188 LEU A O 1
ATOM 1489 N N . GLY A 1 189 ? 16.684 -8.850 -18.508 1.00 85.25 189 GLY A N 1
ATOM 1490 C CA . GLY A 1 189 ? 17.908 -9.168 -19.226 1.00 85.25 189 GLY A CA 1
ATOM 1491 C C . GLY A 1 189 ? 17.670 -10.096 -20.421 1.00 85.25 189 GLY A C 1
ATOM 1492 O O . GLY A 1 189 ? 16.547 -10.451 -20.787 1.00 85.25 189 GLY A O 1
ATOM 1493 N N . LYS A 1 190 ? 18.773 -10.537 -21.036 1.00 80.75 190 LYS A N 1
ATOM 1494 C CA . LYS A 1 190 ? 18.742 -11.444 -22.193 1.00 80.75 190 LYS A CA 1
ATOM 1495 C C . LYS A 1 190 ? 17.914 -12.699 -21.890 1.00 80.75 190 LYS A C 1
ATOM 1497 O O . LYS A 1 190 ? 18.042 -13.286 -20.815 1.00 80.75 190 LYS A O 1
ATOM 1502 N N . ARG A 1 191 ? 17.134 -13.148 -22.881 1.00 80.88 191 ARG A N 1
ATOM 1503 C CA . ARG A 1 191 ? 16.262 -14.338 -22.797 1.00 80.88 191 ARG A CA 1
ATOM 1504 C C . ARG A 1 191 ? 15.178 -14.240 -21.707 1.00 80.88 191 ARG A C 1
ATOM 1506 O O . ARG A 1 191 ? 14.809 -15.263 -21.143 1.00 80.88 191 ARG A O 1
ATOM 1513 N N . GLY A 1 192 ? 14.719 -13.028 -21.376 1.00 82.31 192 GLY A N 1
ATOM 1514 C CA . GLY A 1 192 ? 13.647 -12.812 -20.393 1.00 82.31 192 GLY A CA 1
ATOM 1515 C C . GLY A 1 192 ? 14.042 -13.135 -18.949 1.00 82.31 192 GLY A C 1
ATOM 1516 O O . GLY A 1 192 ? 13.179 -13.384 -18.115 1.00 82.31 192 GLY A O 1
ATOM 1517 N N . ARG A 1 193 ? 15.345 -13.174 -18.645 1.00 83.94 193 ARG A N 1
ATOM 1518 C CA . ARG A 1 193 ? 15.852 -13.453 -17.294 1.00 83.94 193 ARG A CA 1
ATOM 1519 C C . ARG A 1 193 ? 15.998 -12.171 -16.494 1.00 83.94 193 ARG A C 1
ATOM 1521 O O . ARG A 1 193 ? 16.274 -11.117 -17.059 1.00 83.94 193 ARG A O 1
ATOM 1528 N N . THR A 1 194 ? 15.901 -12.260 -15.178 1.00 86.56 194 THR A N 1
ATOM 1529 C CA . THR A 1 194 ? 16.153 -11.110 -14.309 1.00 86.56 194 THR A CA 1
ATOM 1530 C C . THR A 1 194 ? 17.595 -10.643 -14.390 1.00 86.56 194 THR A C 1
ATOM 1532 O O . THR A 1 194 ? 18.531 -11.421 -14.610 1.00 86.56 194 THR A O 1
ATOM 1535 N N . LYS A 1 195 ? 17.780 -9.328 -14.260 1.00 87.31 195 LYS A N 1
ATOM 1536 C CA . LYS A 1 195 ? 19.114 -8.739 -14.187 1.00 87.31 195 LYS A CA 1
ATOM 1537 C C . LYS A 1 195 ? 19.743 -9.105 -12.844 1.00 87.31 195 LYS A C 1
ATOM 1539 O O . LYS A 1 195 ? 19.072 -9.296 -11.830 1.00 87.31 195 LYS A O 1
ATOM 1544 N N . ARG A 1 196 ? 21.070 -9.223 -12.826 1.00 85.75 196 ARG A N 1
ATOM 1545 C CA . ARG A 1 196 ? 21.796 -9.537 -11.593 1.00 85.75 196 ARG A CA 1
ATOM 1546 C C . ARG A 1 196 ? 21.539 -8.443 -10.554 1.00 85.75 196 ARG A C 1
ATOM 1548 O O . ARG A 1 196 ? 21.726 -7.266 -10.841 1.00 85.75 196 ARG A O 1
ATOM 1555 N N . GLY A 1 197 ? 21.170 -8.850 -9.342 1.00 86.31 197 GLY A N 1
ATOM 1556 C CA . GLY A 1 197 ? 20.936 -7.920 -8.239 1.00 86.31 197 GLY A CA 1
ATOM 1557 C C . GLY A 1 197 ? 19.634 -7.131 -8.361 1.00 86.31 197 GLY A C 1
ATOM 1558 O O . GLY A 1 197 ? 19.548 -6.054 -7.787 1.00 86.31 197 GLY A O 1
ATOM 1559 N N . THR A 1 198 ? 18.646 -7.617 -9.112 1.00 89.00 198 THR A N 1
ATOM 1560 C CA . THR A 1 198 ? 17.274 -7.092 -9.057 1.00 89.00 198 THR A CA 1
ATOM 1561 C C . THR A 1 198 ? 16.386 -8.051 -8.287 1.00 89.00 198 THR A C 1
ATOM 1563 O O . THR A 1 198 ? 16.405 -9.249 -8.573 1.00 89.00 198 THR A O 1
ATOM 1566 N N . HIS A 1 199 ? 15.583 -7.516 -7.378 1.00 88.06 199 HIS A N 1
ATOM 1567 C CA . HIS A 1 199 ? 14.661 -8.272 -6.538 1.00 88.06 199 HIS A CA 1
ATOM 1568 C C . HIS A 1 199 ? 13.262 -7.692 -6.688 1.00 88.06 199 HIS A C 1
ATOM 1570 O O . HIS A 1 199 ? 13.099 -6.473 -6.771 1.00 88.06 199 HIS A O 1
ATOM 1576 N N . SER A 1 200 ? 12.247 -8.548 -6.721 1.00 90.06 200 SER A N 1
ATOM 1577 C CA . SER A 1 200 ? 10.862 -8.091 -6.622 1.00 90.06 200 SER A CA 1
ATOM 1578 C C . SER A 1 200 ? 10.634 -7.389 -5.277 1.00 90.06 200 SER A C 1
ATOM 1580 O O . SER A 1 200 ? 11.126 -7.880 -4.254 1.00 90.06 200 SER A O 1
ATOM 1582 N N . PRO A 1 201 ? 9.872 -6.289 -5.241 1.00 92.94 201 PRO A N 1
ATOM 1583 C CA . PRO A 1 201 ? 9.423 -5.721 -3.985 1.00 92.94 201 PRO A CA 1
ATOM 1584 C C . PRO A 1 201 ? 8.460 -6.668 -3.253 1.00 92.94 201 PRO A C 1
ATOM 1586 O O . PRO A 1 201 ? 7.859 -7.563 -3.842 1.00 92.94 201 PRO A O 1
ATOM 1589 N N . ARG A 1 202 ? 8.298 -6.417 -1.958 1.00 91.81 202 ARG A N 1
ATOM 1590 C CA . ARG A 1 202 ? 7.239 -6.955 -1.101 1.00 91.81 202 ARG A CA 1
ATOM 1591 C C . ARG A 1 202 ? 6.167 -5.882 -0.953 1.00 91.81 202 ARG A C 1
ATOM 1593 O O . ARG A 1 202 ? 6.502 -4.706 -0.793 1.00 91.81 202 ARG A O 1
ATOM 1600 N N . PHE A 1 203 ? 4.901 -6.271 -0.987 1.00 94.00 203 PHE A N 1
ATOM 1601 C CA . PHE A 1 203 ? 3.780 -5.344 -0.859 1.00 94.00 203 PHE A CA 1
ATOM 1602 C C . PHE A 1 203 ? 3.098 -5.555 0.483 1.00 94.00 203 PHE A C 1
ATOM 1604 O O . PHE A 1 203 ? 2.698 -6.669 0.806 1.00 94.00 203 PHE A O 1
ATOM 1611 N N . PHE A 1 204 ? 2.956 -4.482 1.252 1.00 93.56 204 PHE A N 1
ATOM 1612 C CA . PHE A 1 204 ? 2.212 -4.486 2.501 1.00 93.56 204 PHE A CA 1
ATOM 1613 C C . PHE A 1 204 ? 0.970 -3.631 2.314 1.00 93.56 204 PHE A C 1
ATOM 1615 O O . PHE A 1 204 ? 1.098 -2.461 1.971 1.00 93.56 204 PHE A O 1
ATOM 1622 N N . LYS A 1 205 ? -0.214 -4.200 2.513 1.00 94.50 205 LYS A N 1
ATOM 1623 C CA . LYS A 1 205 ? -1.510 -3.546 2.329 1.00 94.50 205 LYS A CA 1
ATOM 1624 C C . LYS A 1 205 ? -2.068 -3.099 3.670 1.00 94.50 205 LYS A C 1
ATOM 1626 O O . LYS A 1 205 ? -2.067 -3.886 4.615 1.00 94.50 205 LYS A O 1
ATOM 1631 N N . LEU A 1 206 ? -2.579 -1.874 3.745 1.00 91.75 206 LEU A N 1
ATOM 1632 C CA . LEU A 1 206 ? -3.317 -1.399 4.909 1.00 91.75 206 LEU A CA 1
ATOM 1633 C C . LEU A 1 206 ? -4.554 -2.270 5.105 1.00 91.75 206 LEU A C 1
ATOM 1635 O O . LEU A 1 206 ? -5.441 -2.316 4.251 1.00 91.75 206 LEU A O 1
ATOM 1639 N N . VAL A 1 207 ? -4.613 -2.931 6.251 1.00 86.62 207 VAL A N 1
ATOM 1640 C CA . VAL A 1 207 ? -5.810 -3.610 6.720 1.00 86.62 207 VAL A CA 1
ATOM 1641 C C . VAL A 1 207 ? -6.447 -2.693 7.745 1.00 86.62 207 VAL A C 1
ATOM 1643 O O . VAL A 1 207 ? -5.853 -2.414 8.788 1.00 86.62 207 VAL A O 1
ATOM 1646 N N . ALA A 1 208 ? -7.637 -2.190 7.410 1.00 74.06 208 ALA A N 1
ATOM 1647 C CA . ALA A 1 208 ? -8.417 -1.389 8.336 1.00 74.06 208 ALA A CA 1
ATOM 1648 C C . ALA A 1 208 ? -8.642 -2.191 9.628 1.00 74.06 208 ALA A C 1
ATOM 1650 O O . ALA A 1 208 ? -8.871 -3.406 9.555 1.00 74.06 208 ALA A O 1
ATOM 1651 N N . PRO A 1 209 ? -8.573 -1.542 10.801 1.00 71.31 209 PRO A N 1
ATOM 1652 C CA . PRO A 1 209 ? -8.906 -2.199 12.045 1.00 71.31 209 PRO A CA 1
ATOM 1653 C C . PRO A 1 209 ? -10.357 -2.651 11.949 1.00 71.31 209 PRO A C 1
ATOM 1655 O O . PRO A 1 209 ? -11.216 -1.949 11.410 1.00 71.31 209 PRO A O 1
ATOM 1658 N N . GLU A 1 210 ? -10.628 -3.845 12.452 1.00 73.75 210 GLU A N 1
ATOM 1659 C CA . GLU A 1 210 ? -12.002 -4.296 12.575 1.00 73.75 210 GLU A CA 1
ATOM 1660 C C . GLU A 1 210 ? -12.720 -3.378 13.557 1.00 73.75 210 GLU A C 1
ATOM 1662 O O . GLU A 1 210 ? -12.190 -3.061 14.625 1.00 73.75 210 GLU A O 1
ATOM 1667 N N . THR A 1 211 ? -13.904 -2.906 13.173 1.00 83.00 211 THR A N 1
ATOM 1668 C CA . THR A 1 211 ? -14.664 -1.970 13.995 1.00 83.00 211 THR A CA 1
ATOM 1669 C C . THR A 1 211 ? -16.020 -2.530 14.362 1.00 83.00 211 THR A C 1
ATOM 1671 O O . THR A 1 211 ? -16.652 -3.213 13.561 1.00 83.00 211 THR A O 1
ATOM 1674 N N . ASN A 1 212 ? -16.474 -2.215 15.573 1.00 84.81 212 ASN A N 1
ATOM 1675 C CA . ASN A 1 212 ? -17.826 -2.508 16.027 1.00 84.81 212 ASN A CA 1
ATOM 1676 C C . ASN A 1 212 ? -18.499 -1.221 16.497 1.00 84.81 212 ASN A C 1
ATOM 1678 O O . ASN A 1 212 ? -17.898 -0.425 17.219 1.00 84.81 212 ASN A O 1
ATOM 1682 N N . GLN A 1 213 ? -19.751 -1.024 16.093 1.00 90.81 213 GLN A N 1
ATOM 1683 C CA . GLN A 1 213 ? -20.569 0.077 16.588 1.00 90.81 213 GLN A CA 1
ATOM 1684 C C . GLN A 1 213 ? -21.197 -0.316 17.925 1.00 90.81 213 GLN A C 1
ATOM 1686 O O . GLN A 1 213 ? -21.805 -1.378 18.049 1.00 90.81 213 GLN A O 1
ATOM 1691 N N . LEU A 1 214 ? -21.066 0.559 18.915 1.00 91.69 214 LEU A N 1
ATOM 1692 C CA . LEU A 1 214 ? -21.710 0.449 20.216 1.00 91.69 214 LEU A CA 1
ATOM 1693 C C . LEU A 1 214 ? -22.573 1.682 20.442 1.00 91.69 214 LEU A C 1
ATOM 1695 O O . LEU A 1 214 ? -22.083 2.808 20.387 1.00 91.69 214 LEU A O 1
ATOM 1699 N N . THR A 1 215 ? -23.838 1.474 20.777 1.00 93.69 215 THR A N 1
ATOM 1700 C CA . THR A 1 215 ? -24.725 2.559 21.197 1.00 93.69 215 THR A CA 1
ATOM 1701 C C . THR A 1 215 ? -24.918 2.500 22.704 1.00 93.69 215 THR A C 1
ATOM 1703 O O . THR A 1 215 ? -25.413 1.507 23.233 1.00 93.69 215 THR A O 1
ATOM 1706 N N . ILE A 1 216 ? -24.556 3.581 23.394 1.00 93.19 216 ILE A N 1
ATOM 1707 C CA . ILE A 1 216 ? -24.893 3.792 24.801 1.00 93.19 216 ILE A CA 1
ATOM 1708 C C . ILE A 1 216 ? -26.183 4.601 24.851 1.00 93.19 216 ILE A C 1
ATOM 1710 O O . ILE A 1 216 ? -26.277 5.693 24.289 1.00 93.19 216 ILE A O 1
ATOM 1714 N N . SER A 1 217 ? -27.197 4.041 25.507 1.00 90.44 217 SER A N 1
ATOM 1715 C CA . SER A 1 217 ? -28.500 4.690 25.645 1.00 90.44 217 SER A CA 1
ATOM 1716 C C . SER A 1 217 ? -28.493 5.758 26.747 1.00 90.44 217 SER A C 1
ATOM 1718 O O . SER A 1 217 ? -27.502 5.956 27.452 1.00 90.44 217 SER A O 1
ATOM 1720 N N . SER A 1 218 ? -29.622 6.443 26.941 1.00 92.75 218 SER A N 1
ATOM 1721 C CA . SER A 1 218 ? -29.780 7.475 27.976 1.00 92.75 218 SER A CA 1
ATOM 1722 C C . SER A 1 218 ? -29.553 6.971 29.407 1.00 92.75 218 SER A C 1
ATOM 1724 O O . SER A 1 218 ? -29.309 7.784 30.295 1.00 92.75 218 SER A O 1
ATOM 1726 N N . VAL A 1 219 ? -29.591 5.652 29.641 1.00 92.50 219 VAL A N 1
ATOM 1727 C CA . VAL A 1 219 ? -29.288 5.042 30.951 1.00 92.50 219 VAL A CA 1
ATOM 1728 C C . VAL A 1 219 ? -27.782 4.857 31.197 1.00 92.50 219 VAL A C 1
ATOM 1730 O O . VAL A 1 219 ? -27.394 4.294 32.216 1.00 92.50 219 VAL A O 1
ATOM 1733 N N . LYS A 1 220 ? -26.932 5.366 30.290 1.00 94.19 220 LYS A N 1
ATOM 1734 C CA . LYS A 1 220 ? -25.464 5.448 30.417 1.00 94.19 220 LYS A CA 1
ATOM 1735 C C . LYS A 1 220 ? -24.727 4.109 30.478 1.00 94.19 220 LYS A C 1
ATOM 1737 O O . LYS A 1 220 ? -23.570 4.053 30.898 1.00 94.19 220 LYS A O 1
ATOM 1742 N N . CYS A 1 221 ? -25.365 3.028 30.033 1.00 92.44 221 CYS A N 1
ATOM 1743 C CA . CYS A 1 221 ? -24.722 1.729 29.896 1.00 92.44 221 CYS A CA 1
ATOM 1744 C C . CYS A 1 221 ? -25.158 0.973 28.633 1.00 92.44 221 CYS A C 1
ATOM 1746 O O . CYS A 1 221 ? -26.182 1.282 28.015 1.00 92.44 221 CYS A O 1
ATOM 1748 N N . ALA A 1 222 ? -24.349 -0.016 28.261 1.00 93.19 222 ALA A N 1
ATOM 1749 C CA . ALA A 1 222 ? -24.610 -0.991 27.210 1.00 93.19 222 ALA A CA 1
ATOM 1750 C C . ALA A 1 222 ? -23.911 -2.319 27.544 1.00 93.19 222 ALA A C 1
ATOM 1752 O O . ALA A 1 222 ? -22.908 -2.331 28.258 1.00 93.19 222 ALA A O 1
ATOM 1753 N N . THR A 1 223 ? -24.413 -3.436 27.025 1.00 92.69 223 THR A N 1
ATOM 1754 C CA . THR A 1 223 ? -23.700 -4.721 27.048 1.00 92.69 223 THR A CA 1
ATOM 1755 C C . THR A 1 223 ? -22.948 -4.914 25.739 1.00 92.69 223 THR A C 1
ATOM 1757 O O . THR A 1 223 ? -23.397 -4.474 24.681 1.00 92.69 223 THR A O 1
ATOM 1760 N N . PHE A 1 224 ? -21.784 -5.554 25.798 1.00 91.56 224 PHE A N 1
ATOM 1761 C CA . PHE A 1 224 ? -20.967 -5.808 24.618 1.00 91.56 224 PHE A CA 1
ATOM 1762 C C . PHE A 1 224 ? -20.227 -7.137 24.736 1.00 91.56 224 PHE A C 1
ATOM 1764 O O . PHE A 1 224 ? -19.791 -7.528 25.818 1.00 91.56 224 PHE A O 1
ATOM 1771 N N . TYR A 1 225 ? -20.073 -7.814 23.604 1.00 90.69 225 TYR A N 1
ATOM 1772 C CA . TYR A 1 225 ? -19.281 -9.026 23.453 1.00 90.69 225 TYR A CA 1
ATOM 1773 C C . TYR A 1 225 ? -18.621 -9.011 22.073 1.00 90.69 225 TYR A C 1
ATOM 1775 O O . TYR A 1 225 ? -19.232 -8.582 21.096 1.00 90.69 225 TYR A O 1
ATOM 1783 N N . SER A 1 226 ? -17.385 -9.496 22.003 1.00 83.62 226 SER A N 1
ATOM 1784 C CA . SER A 1 226 ? -16.659 -9.710 20.755 1.00 83.62 226 SER A CA 1
ATOM 1785 C C . SER A 1 226 ? -15.753 -10.930 20.892 1.00 83.62 226 SER A C 1
ATOM 1787 O O . SER A 1 226 ? -15.174 -11.171 21.954 1.00 83.62 226 SER A O 1
ATOM 1789 N N . GLU A 1 227 ? -15.585 -11.675 19.801 1.00 84.88 227 GLU A N 1
ATOM 1790 C CA . GLU A 1 227 ? -14.608 -12.769 19.707 1.00 84.88 227 GLU A CA 1
ATOM 1791 C C . GLU A 1 227 ? -13.158 -12.254 19.720 1.00 84.88 227 GLU A C 1
ATOM 1793 O O . GLU A 1 227 ? -12.220 -13.013 19.961 1.00 84.88 227 GLU A O 1
ATOM 1798 N N . LYS A 1 228 ? -12.963 -10.951 19.484 1.00 80.12 228 LYS A N 1
ATOM 1799 C CA . LYS A 1 228 ? -11.663 -10.275 19.447 1.00 80.12 228 LYS A CA 1
ATOM 1800 C C . LYS A 1 228 ? -11.545 -9.251 20.562 1.00 80.12 228 LYS A C 1
ATOM 1802 O O . LYS A 1 228 ? -12.544 -8.739 21.063 1.00 80.12 228 LYS A O 1
ATOM 1807 N N . ALA A 1 229 ?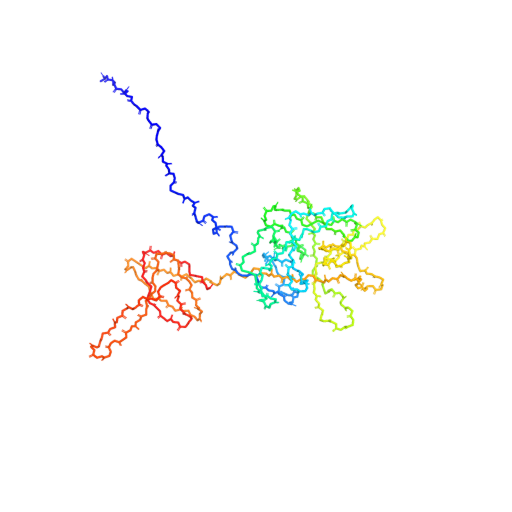 -10.306 -8.958 20.950 1.00 86.25 229 ALA A N 1
ATOM 1808 C CA . ALA A 1 229 ? -10.049 -7.873 21.881 1.00 86.25 229 ALA A CA 1
ATOM 1809 C C . ALA A 1 229 ? -10.432 -6.545 21.218 1.00 86.25 229 ALA A C 1
ATOM 1811 O O . ALA A 1 229 ? -10.174 -6.372 20.034 1.00 86.25 229 ALA A O 1
ATOM 1812 N N . MET A 1 230 ? -11.056 -5.636 21.965 1.00 86.12 230 MET A N 1
ATOM 1813 C CA . MET A 1 230 ? -11.537 -4.356 21.441 1.00 86.12 230 MET A CA 1
ATOM 1814 C C . MET A 1 230 ? -11.061 -3.210 22.325 1.00 86.12 230 MET A C 1
ATOM 1816 O O . MET A 1 230 ? -11.239 -3.231 23.543 1.00 86.12 230 MET A O 1
ATOM 1820 N N . LYS A 1 231 ? -10.502 -2.170 21.715 1.00 88.69 231 LYS A N 1
ATOM 1821 C CA . LYS A 1 231 ? -10.159 -0.919 22.382 1.00 88.69 231 LYS A CA 1
ATOM 1822 C C . LYS A 1 231 ? -11.382 -0.010 22.473 1.00 88.69 231 LYS A C 1
ATOM 1824 O O . LYS A 1 231 ? -12.109 0.192 21.498 1.00 88.69 231 LYS A O 1
ATOM 1829 N N . LEU A 1 232 ? -11.580 0.559 23.656 1.00 88.4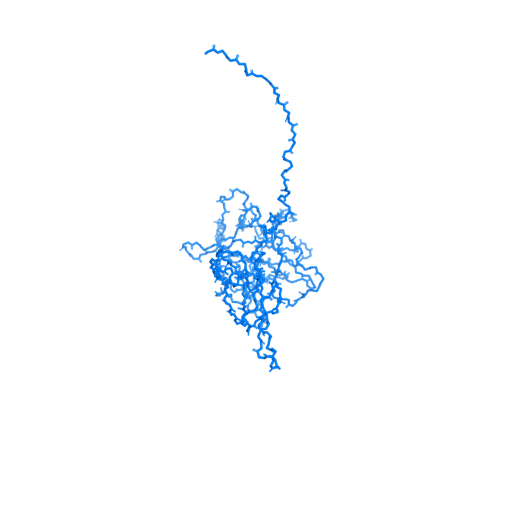4 232 LEU A N 1
ATOM 1830 C CA . LEU A 1 232 ? -12.621 1.533 23.939 1.00 88.44 232 LEU A CA 1
ATOM 1831 C C . LEU A 1 232 ? -12.154 2.960 23.615 1.00 88.44 232 LEU A C 1
ATOM 1833 O O . LEU A 1 232 ? -11.033 3.336 23.976 1.00 88.44 232 LEU A O 1
ATOM 1837 N N . PRO A 1 233 ? -13.020 3.783 22.998 1.00 89.94 233 PRO A N 1
ATOM 1838 C CA . PRO A 1 233 ? -12.841 5.228 22.940 1.00 89.94 233 PRO A CA 1
ATOM 1839 C C . PRO A 1 233 ? -12.718 5.872 24.325 1.00 89.94 233 PRO A C 1
ATOM 1841 O O . PRO A 1 233 ? -13.208 5.350 25.329 1.00 89.94 233 PRO A O 1
ATOM 1844 N N . ALA A 1 234 ? -12.097 7.052 24.369 1.00 87.62 234 ALA A N 1
ATOM 1845 C CA . ALA A 1 234 ? -12.006 7.842 25.591 1.00 87.62 234 ALA A CA 1
ATOM 1846 C C . ALA A 1 234 ? -13.402 8.173 26.153 1.00 87.62 234 ALA A C 1
ATOM 1848 O O . ALA A 1 234 ? -14.336 8.458 25.404 1.00 87.62 234 ALA A O 1
ATOM 1849 N N . GLY A 1 235 ? -13.529 8.153 27.481 1.00 88.19 235 GLY A N 1
ATOM 1850 C CA . GLY A 1 235 ? -14.797 8.397 28.177 1.00 88.19 235 GLY A CA 1
ATOM 1851 C C . GLY A 1 235 ? -15.679 7.158 28.356 1.00 88.19 235 GLY A C 1
ATOM 1852 O O . GLY A 1 235 ? -16.718 7.262 29.004 1.00 88.19 235 GLY A O 1
ATOM 1853 N N . LEU A 1 236 ? -15.264 5.998 27.834 1.00 92.69 236 LEU A N 1
ATOM 1854 C CA . LEU A 1 236 ? -15.906 4.713 28.103 1.00 92.69 236 LEU A CA 1
ATOM 1855 C C . LEU A 1 236 ? -15.079 3.867 29.071 1.00 92.69 236 LEU A C 1
ATOM 1857 O O . LEU A 1 236 ? -13.849 3.852 29.009 1.00 92.69 236 LEU A O 1
ATOM 1861 N N . THR A 1 237 ? -15.773 3.096 29.905 1.00 92.81 237 THR A N 1
ATOM 1862 C CA . THR A 1 237 ? -15.164 2.121 30.820 1.00 92.81 237 THR A CA 1
ATOM 1863 C C . THR A 1 237 ? -15.885 0.787 30.685 1.00 92.81 237 THR A C 1
ATOM 1865 O O . THR A 1 237 ? -17.112 0.750 30.786 1.00 92.81 237 THR A O 1
ATOM 1868 N N . ALA A 1 238 ? -15.140 -0.301 30.478 1.00 92.81 238 ALA A N 1
ATOM 1869 C CA . ALA A 1 238 ? -15.686 -1.655 30.526 1.00 92.81 238 ALA A CA 1
ATOM 1870 C C . ALA A 1 238 ? -15.610 -2.240 31.937 1.00 92.81 238 ALA A C 1
ATOM 1872 O O . ALA A 1 238 ? -14.641 -2.023 32.670 1.00 92.81 238 ALA A O 1
ATOM 1873 N N . HIS A 1 239 ? -16.612 -3.049 32.266 1.00 92.81 239 HIS A N 1
ATOM 1874 C CA . HIS A 1 239 ? -16.750 -3.761 33.526 1.00 92.81 239 HIS A CA 1
ATOM 1875 C C . HIS A 1 239 ? -17.077 -5.231 33.279 1.00 92.81 239 HIS A C 1
ATOM 1877 O O . HIS A 1 239 ? -17.879 -5.552 32.398 1.00 92.81 239 HIS A O 1
ATOM 1883 N N . VAL A 1 240 ? -16.505 -6.112 34.094 1.00 91.31 240 VAL A N 1
ATOM 1884 C CA . VAL A 1 240 ? -16.910 -7.521 34.192 1.00 91.31 240 VAL A CA 1
ATOM 1885 C C . VAL A 1 240 ? -17.686 -7.744 35.482 1.00 91.31 240 VAL A C 1
ATOM 1887 O O . VAL A 1 240 ? -17.444 -7.067 36.482 1.00 91.31 240 VAL A O 1
ATOM 1890 N N . GLY A 1 241 ? -18.623 -8.688 35.455 1.00 85.06 241 GLY A N 1
ATOM 1891 C CA . GLY A 1 241 ? -19.300 -9.147 36.662 1.00 85.06 241 GLY A CA 1
ATOM 1892 C C . GLY A 1 241 ? -18.389 -10.069 37.467 1.00 85.06 241 GLY A C 1
ATOM 1893 O O . GLY A 1 241 ? -17.896 -11.066 36.946 1.00 85.06 241 GLY A O 1
ATOM 1894 N N . GLU A 1 242 ? -18.187 -9.749 38.736 1.00 84.81 242 GLU A N 1
ATOM 1895 C CA . GLU A 1 242 ? -17.542 -10.599 39.727 1.00 84.81 242 GLU A CA 1
ATOM 1896 C C . GLU A 1 242 ? -18.618 -11.074 40.706 1.00 84.81 242 GLU A C 1
ATOM 1898 O O . GLU A 1 242 ? -19.312 -10.264 41.322 1.00 84.81 242 GLU A O 1
ATOM 1903 N N . VAL A 1 243 ? -18.818 -12.389 40.790 1.00 85.69 243 VAL A N 1
ATOM 1904 C CA . VAL A 1 243 ? -19.865 -12.978 41.630 1.00 85.69 243 VAL A CA 1
ATOM 1905 C C . VAL A 1 243 ? -19.308 -13.213 43.026 1.00 85.69 243 VAL A C 1
ATOM 1907 O O . VAL A 1 243 ? -18.427 -14.050 43.217 1.00 85.69 243 VAL A O 1
ATOM 1910 N N . ASP A 1 244 ? -19.873 -12.523 44.008 1.00 83.81 244 ASP A N 1
ATOM 1911 C CA . ASP A 1 244 ? -19.733 -12.881 45.410 1.00 83.81 244 ASP A CA 1
ATOM 1912 C C . ASP A 1 244 ? -20.765 -13.966 45.741 1.00 83.81 244 ASP A C 1
ATOM 1914 O O . ASP A 1 244 ? -21.929 -13.699 46.051 1.00 83.81 244 ASP A O 1
ATOM 1918 N N . ALA A 1 245 ? -20.328 -15.222 45.647 1.00 82.75 245 ALA A N 1
ATOM 1919 C CA . ALA A 1 245 ? -21.171 -16.382 45.915 1.00 82.75 245 ALA A CA 1
ATOM 1920 C C . ALA A 1 245 ? -21.593 -16.504 47.391 1.00 82.75 245 ALA A C 1
ATOM 1922 O O . ALA A 1 245 ? -22.567 -17.195 47.678 1.00 82.75 245 ALA A O 1
ATOM 1923 N N . GLN A 1 246 ? -20.884 -15.854 48.323 1.00 81.94 246 GLN A N 1
ATOM 1924 C CA . GLN A 1 246 ? -21.210 -15.904 49.751 1.00 81.94 246 GLN A CA 1
ATOM 1925 C C . GLN A 1 246 ? -22.378 -14.979 50.086 1.00 81.94 246 GLN A C 1
ATOM 1927 O O . GLN A 1 246 ? -23.224 -15.330 50.906 1.00 81.94 246 GLN A O 1
ATOM 1932 N N . HIS A 1 247 ? -22.448 -13.826 49.420 1.00 84.81 247 HIS A N 1
ATOM 1933 C CA . HIS A 1 247 ? -23.495 -12.832 49.648 1.00 84.81 247 HIS A CA 1
ATOM 1934 C C . HIS A 1 247 ? -24.582 -12.827 48.562 1.00 84.81 247 HIS A C 1
ATOM 1936 O O . HIS A 1 247 ? -25.585 -12.131 48.706 1.00 84.81 247 HIS A O 1
ATOM 1942 N N . GLY A 1 248 ? -24.413 -13.603 47.484 1.00 85.69 248 GLY A N 1
ATOM 1943 C CA . GLY A 1 248 ? -25.348 -13.643 46.356 1.00 85.69 248 GLY A CA 1
ATOM 1944 C C . GLY A 1 248 ? -25.376 -12.337 45.556 1.00 85.69 248 GLY A C 1
ATOM 1945 O O . GLY A 1 248 ? -26.404 -11.994 44.973 1.00 85.69 248 GLY A O 1
ATOM 1946 N N . VAL A 1 249 ? -24.267 -11.590 45.555 1.00 85.25 249 VAL A N 1
ATOM 1947 C CA . VAL A 1 249 ? -24.150 -10.260 44.940 1.00 85.25 249 VAL A CA 1
ATOM 1948 C C . VAL A 1 249 ? -23.236 -10.328 43.719 1.00 85.25 249 VAL A C 1
ATOM 1950 O O . VAL A 1 249 ? -22.258 -11.070 43.700 1.00 85.25 249 VAL A O 1
ATOM 1953 N N . VAL A 1 250 ? -23.539 -9.537 42.687 1.00 82.12 250 VAL A N 1
ATOM 1954 C CA . VAL A 1 250 ? -22.646 -9.330 41.539 1.00 82.12 250 VAL A CA 1
ATOM 1955 C C . VAL A 1 250 ? -22.046 -7.932 41.628 1.00 82.12 250 VAL A C 1
ATOM 1957 O O . VAL A 1 250 ? -22.771 -6.937 41.611 1.00 82.12 250 VAL A O 1
ATOM 1960 N N . HIS A 1 251 ? -20.721 -7.856 41.696 1.00 87.31 251 HIS A N 1
ATOM 1961 C CA . HIS A 1 251 ? -19.970 -6.609 41.657 1.00 87.31 251 HIS A CA 1
ATOM 1962 C C . HIS A 1 251 ? -19.481 -6.329 40.240 1.00 87.31 251 HIS A C 1
ATOM 1964 O O . HIS A 1 251 ? -19.054 -7.230 39.526 1.00 87.31 251 HIS A O 1
ATOM 1970 N N . LEU A 1 252 ? -19.525 -5.065 39.824 1.00 88.12 252 LEU A N 1
ATOM 1971 C CA . LEU A 1 252 ? -18.916 -4.643 38.569 1.00 88.12 252 LEU A CA 1
ATOM 1972 C C . LEU A 1 252 ? -17.470 -4.238 38.831 1.00 88.12 252 LEU A C 1
ATOM 1974 O O . LEU A 1 252 ? -17.206 -3.274 39.550 1.00 88.12 252 LEU A O 1
ATOM 1978 N N . LYS A 1 253 ? -16.535 -4.975 38.236 1.00 88.75 253 LYS A N 1
ATOM 1979 C CA . LYS A 1 253 ? -15.108 -4.675 38.285 1.00 88.75 253 LYS A CA 1
ATOM 1980 C C . LYS A 1 253 ? -14.681 -4.024 36.981 1.00 88.75 253 LYS A C 1
ATOM 1982 O O . LYS A 1 253 ? -14.763 -4.648 35.923 1.00 88.75 253 LYS A O 1
ATOM 1987 N N . ALA A 1 254 ? -14.184 -2.794 37.062 1.00 89.75 254 ALA A N 1
ATOM 1988 C CA . ALA A 1 254 ? -13.632 -2.101 35.907 1.00 89.75 254 ALA A CA 1
ATOM 1989 C C . ALA A 1 254 ? -12.396 -2.844 35.371 1.00 89.75 254 ALA A C 1
ATOM 1991 O O . ALA A 1 254 ? -11.483 -3.176 36.128 1.00 89.75 254 ALA A O 1
ATOM 1992 N N . ILE A 1 255 ? -12.360 -3.075 34.059 1.00 86.94 255 ILE A N 1
ATOM 1993 C CA . ILE A 1 255 ? -11.242 -3.735 33.361 1.00 86.94 255 ILE A CA 1
ATOM 1994 C C . ILE A 1 255 ? -10.438 -2.771 32.474 1.00 86.94 255 ILE A C 1
ATOM 1996 O O . ILE A 1 255 ? -9.470 -3.170 31.833 1.00 86.94 255 ILE A O 1
ATOM 2000 N N . GLY A 1 256 ? -10.803 -1.486 32.471 1.00 81.31 256 GLY A N 1
ATOM 2001 C CA . GLY A 1 256 ? -10.081 -0.424 31.774 1.00 81.31 256 GLY A CA 1
ATOM 2002 C C . GLY A 1 256 ? -10.583 -0.166 30.352 1.00 81.31 256 GLY A C 1
ATOM 2003 O O . GLY A 1 256 ? -11.777 -0.273 30.073 1.00 81.31 256 GLY A O 1
ATOM 2004 N N . SER A 1 257 ? -9.659 0.238 29.473 1.00 81.25 257 SER A N 1
ATOM 2005 C CA . SER A 1 257 ? -9.929 0.724 28.110 1.00 81.25 257 SER A CA 1
ATOM 2006 C C . SER A 1 257 ? -9.745 -0.328 27.010 1.00 81.25 257 SER A C 1
ATOM 2008 O O . SER A 1 257 ? -9.872 -0.008 25.829 1.00 81.25 257 SER A O 1
ATOM 2010 N N . VAL A 1 258 ? -9.447 -1.578 27.371 1.00 85.06 258 VAL A N 1
ATOM 2011 C CA . VAL A 1 258 ? -9.341 -2.704 26.436 1.00 85.06 258 VAL A CA 1
ATOM 2012 C C . VAL A 1 258 ? -10.204 -3.844 26.955 1.00 85.06 258 VAL A C 1
ATOM 2014 O O . VAL A 1 258 ? -10.028 -4.307 28.078 1.00 85.06 258 VAL A O 1
ATOM 2017 N N . ILE A 1 259 ? -11.136 -4.293 26.124 1.00 87.75 259 ILE A N 1
ATOM 2018 C CA . ILE A 1 259 ? -11.975 -5.462 26.364 1.00 87.75 259 ILE A CA 1
ATOM 2019 C C . ILE A 1 259 ? -11.213 -6.671 25.824 1.00 87.75 259 ILE A C 1
ATOM 2021 O O . ILE A 1 259 ? -10.904 -6.681 24.632 1.00 87.75 259 ILE A O 1
ATOM 2025 N N . PRO A 1 260 ? -10.877 -7.677 26.646 1.00 86.94 260 PRO A N 1
ATOM 2026 C CA . PRO A 1 260 ? -10.235 -8.884 26.150 1.00 86.94 260 PRO A CA 1
ATOM 2027 C C . PRO A 1 260 ? -11.151 -9.658 25.194 1.00 86.94 260 PRO A C 1
ATOM 2029 O O . PRO A 1 260 ? -12.378 -9.594 25.282 1.00 86.94 260 PRO A O 1
ATOM 2032 N N . ALA A 1 261 ? -10.543 -10.422 24.289 1.00 84.62 261 ALA A N 1
ATOM 2033 C CA . ALA A 1 261 ? -11.263 -11.321 23.396 1.00 84.62 261 ALA A CA 1
ATOM 2034 C C . ALA A 1 261 ? -12.170 -12.285 24.177 1.00 84.62 261 ALA A C 1
ATOM 2036 O O . ALA A 1 261 ? -11.814 -12.734 25.268 1.00 84.62 261 ALA A O 1
ATOM 2037 N N . ASN A 1 262 ? -13.325 -12.627 23.603 1.00 85.81 262 ASN A N 1
ATOM 2038 C CA . ASN A 1 262 ? -14.298 -13.561 24.176 1.00 85.81 262 ASN A CA 1
ATOM 2039 C C . ASN A 1 262 ? -14.807 -13.167 25.572 1.00 85.81 262 ASN A C 1
ATOM 2041 O O . ASN A 1 262 ? -15.226 -14.025 26.346 1.00 85.81 262 ASN A O 1
ATOM 2045 N N . THR A 1 263 ? -14.780 -11.875 25.904 1.00 85.75 263 THR A N 1
ATOM 2046 C CA . THR A 1 263 ? -15.247 -11.368 27.198 1.00 85.75 263 THR A CA 1
ATOM 2047 C C . THR A 1 263 ? -16.532 -10.572 27.008 1.00 85.75 263 THR A C 1
ATOM 2049 O O . THR A 1 263 ? -16.563 -9.588 26.270 1.00 85.75 263 THR A O 1
ATOM 2052 N N . ALA A 1 264 ? -17.602 -11.000 27.679 1.00 89.81 264 ALA A N 1
ATOM 2053 C CA . ALA A 1 264 ? -18.828 -10.220 27.787 1.00 89.81 264 ALA A CA 1
ATOM 2054 C C . ALA A 1 264 ? -18.642 -9.156 28.873 1.00 89.81 264 ALA A C 1
ATOM 2056 O O . ALA A 1 264 ? -18.224 -9.462 29.991 1.00 89.81 264 ALA A O 1
ATOM 2057 N N . VAL A 1 265 ? -18.942 -7.906 28.537 1.00 92.81 265 VAL A N 1
ATOM 2058 C CA . VAL A 1 265 ? -18.750 -6.757 29.423 1.00 92.81 265 VAL A CA 1
ATOM 2059 C C . VAL A 1 265 ? -19.987 -5.875 29.465 1.00 92.81 265 VAL A C 1
ATOM 2061 O O . VAL A 1 265 ? -20.801 -5.849 28.538 1.00 92.81 265 VAL A O 1
ATOM 2064 N N . ILE A 1 266 ? -20.088 -5.101 30.539 1.00 93.06 266 ILE A N 1
ATOM 2065 C CA . ILE A 1 266 ? -20.952 -3.926 30.613 1.00 93.06 266 ILE A CA 1
ATOM 2066 C C . ILE A 1 266 ? -20.066 -2.707 30.389 1.00 93.06 266 ILE A C 1
ATOM 2068 O O . ILE A 1 266 ? -19.044 -2.550 31.049 1.00 93.06 266 ILE A O 1
ATOM 2072 N N . ILE A 1 267 ? -20.443 -1.841 29.459 1.00 93.75 267 ILE A N 1
ATOM 2073 C CA . ILE A 1 267 ? -19.734 -0.603 29.152 1.00 93.75 267 ILE A CA 1
ATOM 2074 C C . ILE A 1 267 ? -20.565 0.558 29.676 1.00 93.75 267 ILE A C 1
ATOM 2076 O O . ILE A 1 267 ? -21.764 0.630 29.416 1.00 93.75 267 ILE A O 1
ATOM 2080 N N . THR A 1 268 ? -19.926 1.471 30.399 1.00 93.31 268 THR A N 1
ATOM 2081 C CA . THR A 1 268 ? -20.548 2.700 30.905 1.00 93.31 268 THR A CA 1
ATOM 2082 C C . THR A 1 268 ? -19.915 3.929 30.267 1.00 93.31 268 THR A C 1
ATOM 2084 O O . THR A 1 268 ? -18.696 3.956 30.083 1.00 93.31 268 THR A O 1
ATOM 2087 N N . GLY A 1 269 ? -20.724 4.947 29.982 1.00 92.69 269 GLY A N 1
ATOM 2088 C CA . GLY A 1 269 ? -20.289 6.203 29.370 1.00 92.69 269 GLY A CA 1
ATOM 2089 C C . GLY A 1 269 ? -21.458 7.152 29.116 1.00 92.69 269 GLY A C 1
ATOM 2090 O O . GLY A 1 269 ? -22.599 6.850 29.469 1.00 92.69 269 GLY A O 1
ATOM 2091 N N . GLU A 1 270 ? -21.186 8.308 28.513 1.00 95.81 270 GLU A N 1
ATOM 2092 C CA . GLU A 1 270 ? -22.260 9.215 28.098 1.00 95.81 270 GLU A CA 1
ATOM 2093 C C . GLU A 1 270 ? -23.093 8.616 26.946 1.00 95.81 270 GLU A C 1
ATOM 2095 O O . GLU A 1 270 ? -22.600 7.766 26.200 1.00 95.81 270 GLU A O 1
ATOM 2100 N N . PRO A 1 271 ? -24.370 9.013 26.790 1.00 95.44 271 PRO A N 1
ATOM 2101 C CA . PRO A 1 271 ? -25.199 8.534 25.691 1.00 95.44 271 PRO A CA 1
ATOM 2102 C C . PRO A 1 271 ? -24.615 8.932 24.334 1.00 95.44 271 PRO A C 1
ATOM 2104 O O . PRO A 1 271 ? -24.223 10.081 24.124 1.00 95.44 271 PRO A O 1
ATOM 2107 N N . GLY A 1 272 ? -24.594 7.996 23.389 1.00 94.12 272 GLY A N 1
ATOM 2108 C CA . GLY A 1 272 ? -23.998 8.233 22.081 1.00 94.12 272 GLY A CA 1
ATOM 2109 C C . GLY A 1 272 ? -23.726 6.957 21.300 1.00 94.12 272 GLY A C 1
ATOM 2110 O O . GLY A 1 272 ? -23.950 5.845 21.778 1.00 94.12 272 GLY A O 1
ATOM 2111 N N . THR A 1 273 ? -23.238 7.133 20.074 1.00 92.31 273 THR A N 1
ATOM 2112 C CA . THR A 1 273 ? -22.743 6.038 19.235 1.00 92.31 273 THR A CA 1
ATOM 2113 C C . THR A 1 273 ? -21.223 6.104 19.184 1.00 92.31 273 THR A C 1
ATOM 2115 O O . THR A 1 273 ? -20.651 7.155 18.899 1.00 92.31 273 THR A O 1
ATOM 2118 N N . TYR A 1 274 ? -20.583 4.979 19.475 1.00 91.62 274 TYR A N 1
ATOM 2119 C CA . TYR A 1 274 ? -19.144 4.833 19.621 1.00 91.62 274 TYR A CA 1
ATOM 2120 C C . TYR A 1 274 ? -18.633 3.751 18.676 1.00 91.62 274 TYR A C 1
ATOM 2122 O O . TYR A 1 274 ? -19.264 2.712 18.504 1.00 91.62 274 TYR A O 1
ATOM 2130 N N . THR A 1 275 ? -17.458 3.979 18.094 1.00 88.62 275 THR A N 1
ATOM 2131 C CA . THR A 1 275 ? -16.765 2.980 17.272 1.00 88.62 275 THR A CA 1
ATOM 2132 C C . THR A 1 275 ? -15.649 2.351 18.094 1.00 88.62 275 THR A C 1
ATOM 2134 O O . THR A 1 275 ? -14.721 3.044 18.505 1.00 88.62 275 THR A O 1
ATOM 2137 N N . LEU A 1 276 ? -15.746 1.050 18.350 1.00 87.94 276 LEU A N 1
ATOM 2138 C CA . LEU A 1 276 ? -14.696 0.259 18.983 1.00 87.94 276 LEU A CA 1
ATOM 2139 C C . LEU A 1 276 ? -13.779 -0.284 17.895 1.00 87.94 276 LEU A C 1
ATOM 2141 O O . LEU A 1 276 ? -14.263 -0.650 16.827 1.00 87.94 276 LEU A O 1
ATOM 2145 N N . THR A 1 277 ? -12.483 -0.380 18.174 1.00 84.56 277 THR A N 1
ATOM 2146 C CA . THR A 1 277 ? -11.475 -0.881 17.225 1.00 84.56 277 THR A CA 1
ATOM 2147 C C . THR A 1 277 ? -10.767 -2.096 17.806 1.00 84.56 277 THR A C 1
ATOM 2149 O O . THR A 1 277 ? -10.335 -2.028 18.958 1.00 84.56 277 THR A O 1
ATOM 2152 N N . ALA A 1 278 ? -10.648 -3.175 17.036 1.00 79.12 278 ALA A N 1
ATOM 2153 C CA . ALA A 1 278 ? -9.828 -4.331 17.399 1.00 79.12 278 ALA A CA 1
ATOM 2154 C C . ALA A 1 278 ? -8.325 -4.019 17.336 1.00 79.12 278 ALA A C 1
ATOM 2156 O O . ALA A 1 278 ? -7.932 -3.201 16.470 1.00 79.12 278 ALA A O 1
#

pLDDT: mean 80.75, std 18.46, range [24.86, 96.69]